Protein AF-A0A2N5A3H7-F1 (afdb_monomer)

Structure (mmCIF, N/CA/C/O backbone):
data_AF-A0A2N5A3H7-F1
#
_entry.id   AF-A0A2N5A3H7-F1
#
loop_
_atom_site.group_PDB
_atom_site.id
_atom_site.type_symbol
_atom_site.label_atom_id
_atom_site.label_alt_id
_atom_site.label_comp_id
_atom_site.label_asym_id
_atom_site.label_entity_id
_atom_site.label_seq_id
_atom_site.pdbx_PDB_ins_code
_atom_site.Cartn_x
_atom_site.Cartn_y
_atom_site.Cartn_z
_atom_site.occupancy
_atom_site.B_iso_or_equiv
_atom_site.auth_seq_id
_atom_site.auth_comp_id
_atom_site.auth_asym_id
_atom_site.auth_atom_id
_atom_site.pdbx_PDB_model_num
ATOM 1 N N . LEU A 1 1 ? 10.515 4.843 12.202 1.00 57.59 1 LEU A N 1
ATOM 2 C CA . LEU A 1 1 ? 9.891 3.599 12.710 1.00 57.59 1 LEU A CA 1
ATOM 3 C C . LEU A 1 1 ? 8.757 3.269 11.736 1.00 57.59 1 LEU A C 1
ATOM 5 O O . LEU A 1 1 ? 8.126 4.210 11.293 1.00 57.59 1 LEU A O 1
ATOM 9 N N . TYR A 1 2 ? 8.541 2.017 11.316 1.00 80.06 2 TYR A N 1
ATOM 10 C CA . TYR A 1 2 ? 7.497 1.697 10.312 1.00 80.06 2 TYR A CA 1
ATOM 11 C C . TYR A 1 2 ? 6.074 1.668 10.897 1.00 80.06 2 TYR A C 1
ATOM 13 O O . TYR A 1 2 ? 5.097 1.735 10.161 1.00 80.06 2 TYR A O 1
ATOM 21 N N . VAL A 1 3 ? 5.964 1.535 12.219 1.00 90.31 3 VAL A N 1
ATOM 22 C CA . VAL A 1 3 ? 4.711 1.608 12.974 1.00 90.31 3 VAL A CA 1
ATOM 23 C C . VAL A 1 3 ? 4.663 2.966 13.648 1.00 90.31 3 VAL A C 1
ATOM 25 O O . VAL A 1 3 ? 5.621 3.326 14.328 1.00 90.31 3 VAL A O 1
ATOM 28 N N . GLU A 1 4 ? 3.568 3.689 13.455 1.00 92.56 4 GLU A N 1
ATOM 29 C CA . GLU A 1 4 ? 3.369 5.021 14.032 1.00 92.56 4 GLU A CA 1
ATOM 30 C C . GLU A 1 4 ? 2.639 4.947 15.378 1.00 92.56 4 GLU A C 1
ATOM 32 O O . GLU A 1 4 ? 2.956 5.712 16.282 1.00 92.56 4 GLU A O 1
ATOM 37 N N . ASP A 1 5 ? 1.702 4.002 15.543 1.00 94.19 5 ASP A N 1
ATOM 38 C CA . ASP A 1 5 ? 0.897 3.859 16.764 1.00 94.19 5 ASP A CA 1
ATOM 39 C C . ASP A 1 5 ? 0.234 2.473 16.861 1.00 94.19 5 ASP A C 1
ATOM 41 O O . ASP A 1 5 ? 0.149 1.718 15.882 1.00 94.19 5 ASP A O 1
ATOM 45 N N . LEU A 1 6 ? -0.233 2.139 18.062 1.00 96.31 6 LEU A N 1
ATOM 46 C CA . LEU A 1 6 ? -0.991 0.939 18.385 1.00 96.31 6 LEU A CA 1
ATOM 47 C C . LEU A 1 6 ? -2.315 1.335 19.049 1.00 96.31 6 LEU A C 1
ATOM 49 O O . LEU A 1 6 ? -2.338 1.923 20.127 1.00 96.31 6 LEU A O 1
ATOM 53 N N . ILE A 1 7 ? -3.422 0.963 18.417 1.00 97.19 7 ILE A N 1
ATOM 54 C CA . ILE A 1 7 ? -4.787 1.239 18.864 1.00 97.19 7 ILE A CA 1
ATOM 55 C C . ILE A 1 7 ? -5.400 -0.028 19.467 1.00 97.19 7 ILE A C 1
ATOM 57 O O . ILE A 1 7 ? -5.298 -1.117 18.897 1.00 97.19 7 ILE A O 1
ATOM 61 N N . TYR A 1 8 ? -6.089 0.126 20.595 1.00 97.00 8 TYR A N 1
ATOM 62 C CA . TYR A 1 8 ? -6.981 -0.886 21.147 1.00 97.00 8 TYR A CA 1
ATOM 63 C C . TYR A 1 8 ? -8.395 -0.710 20.583 1.00 97.00 8 TYR A C 1
ATOM 65 O O . TYR A 1 8 ? -8.961 0.388 20.590 1.00 97.00 8 TYR A O 1
ATOM 73 N N . ALA A 1 9 ? -8.981 -1.798 20.095 1.00 96.69 9 ALA A N 1
ATOM 74 C CA . ALA A 1 9 ? -10.274 -1.816 19.435 1.00 96.69 9 ALA A CA 1
ATOM 75 C C . ALA A 1 9 ? -11.162 -2.957 19.944 1.00 96.69 9 ALA A C 1
ATOM 77 O O . ALA A 1 9 ? -10.704 -4.055 20.252 1.00 96.69 9 ALA A O 1
ATOM 78 N N . ASN A 1 10 ? -12.468 -2.707 19.954 1.00 94.94 10 ASN A N 1
ATOM 79 C CA . ASN A 1 10 ? -13.494 -3.728 20.106 1.00 94.94 10 ASN A CA 1
ATOM 80 C C . ASN A 1 10 ? -14.258 -3.853 18.781 1.00 94.94 10 ASN A C 1
ATOM 82 O O . ASN A 1 10 ? -15.085 -3.003 18.432 1.00 94.94 10 ASN A O 1
ATOM 86 N N . GLY A 1 11 ? -13.927 -4.886 18.002 1.00 92.56 11 GLY A N 1
ATOM 87 C CA . GLY A 1 11 ? -14.418 -5.037 16.633 1.00 92.56 11 GLY A CA 1
ATOM 88 C C . GLY A 1 11 ? -13.992 -3.851 15.763 1.00 92.56 11 GLY A C 1
ATOM 89 O O . GLY A 1 11 ? -12.806 -3.562 15.647 1.00 92.56 11 GLY A O 1
ATOM 90 N N . GLN A 1 12 ? -14.963 -3.148 15.174 1.00 93.31 12 GLN A N 1
ATOM 91 C CA . GLN A 1 12 ? -14.732 -1.940 14.366 1.00 93.31 12 GLN A CA 1
ATOM 92 C C . GLN A 1 12 ? -14.682 -0.648 15.199 1.00 93.31 12 GLN A C 1
ATOM 94 O O . GLN A 1 12 ? -14.548 0.437 14.636 1.00 93.31 12 GLN A O 1
ATOM 99 N N . ARG A 1 13 ? -14.834 -0.719 16.528 1.00 95.56 13 ARG A N 1
ATOM 100 C CA . ARG A 1 13 ? -14.792 0.463 17.396 1.00 95.56 13 ARG A CA 1
ATOM 101 C C . ARG A 1 13 ? -13.394 0.639 17.977 1.00 95.56 13 ARG A C 1
ATOM 103 O O . ARG A 1 13 ? -12.971 -0.163 18.801 1.00 95.56 13 ARG A O 1
ATOM 110 N N . PHE A 1 14 ? -12.695 1.681 17.553 1.00 96.12 14 PHE A N 1
ATOM 111 C CA . PHE A 1 14 ? -11.342 2.024 17.979 1.00 96.12 14 PHE A CA 1
ATOM 112 C C . PHE A 1 14 ? -11.444 2.921 19.211 1.00 96.12 14 PHE A C 1
ATOM 114 O O . PHE A 1 14 ? -12.107 3.955 19.168 1.00 96.12 14 PHE A O 1
ATOM 121 N N . ILE A 1 15 ? -10.868 2.489 20.327 1.00 95.81 15 ILE A N 1
ATOM 122 C CA . ILE A 1 15 ? -11.168 3.042 21.653 1.00 95.81 1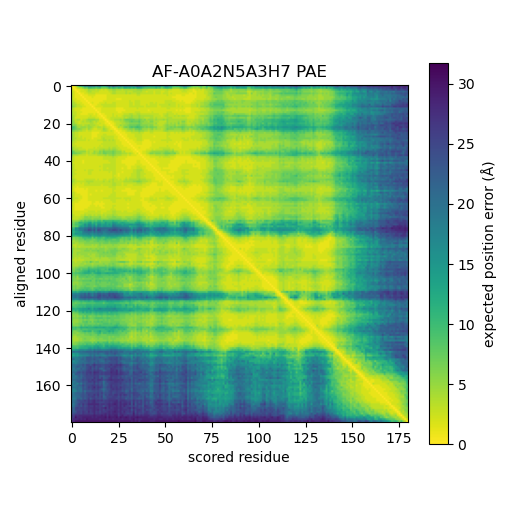5 ILE A CA 1
ATOM 123 C C . ILE A 1 15 ? -10.108 4.058 22.058 1.00 95.81 15 ILE A C 1
ATOM 125 O O . ILE A 1 15 ? -10.424 5.216 22.296 1.00 95.81 15 ILE A O 1
ATOM 129 N N . CYS A 1 16 ? -8.856 3.621 22.118 1.00 94.69 16 CYS A N 1
ATOM 130 C CA . CYS A 1 16 ? -7.717 4.437 22.512 1.00 94.69 16 CYS A CA 1
ATOM 131 C C . CYS A 1 16 ? -6.455 3.913 21.838 1.00 94.69 16 CYS A C 1
ATOM 133 O O . CYS A 1 16 ? -6.453 2.838 21.236 1.00 94.69 16 CYS A O 1
ATOM 135 N N . SER A 1 17 ? -5.389 4.685 21.934 1.00 94.56 17 SER A N 1
ATOM 136 C CA . SER A 1 17 ? -4.114 4.398 21.300 1.00 94.56 17 SER A CA 1
ATOM 137 C C . SER A 1 17 ? -2.963 4.748 22.226 1.00 94.56 17 SER A C 1
ATOM 139 O O . SER A 1 17 ? -3.183 5.318 23.297 1.00 94.56 17 SER A O 1
ATOM 141 N N . THR A 1 18 ? -1.733 4.443 21.824 1.00 92.12 18 THR A N 1
ATOM 142 C CA . THR A 1 18 ? -0.566 4.813 22.635 1.00 92.12 18 THR A CA 1
ATOM 143 C C . THR A 1 18 ? -0.355 6.325 22.692 1.00 92.12 18 THR A C 1
ATOM 145 O O . THR A 1 18 ? 0.210 6.812 23.668 1.00 92.12 18 THR A O 1
ATOM 148 N N . SER A 1 19 ? -0.859 7.066 21.698 1.00 89.44 19 SER A N 1
ATOM 149 C CA . SER A 1 19 ? -0.648 8.516 21.568 1.00 89.44 19 SER A CA 1
ATOM 150 C C . SER A 1 19 ? -1.892 9.367 21.860 1.00 89.44 19 SER A C 1
ATOM 152 O O . SER A 1 19 ? -1.772 10.541 22.200 1.00 89.44 19 SER A O 1
ATOM 154 N N . ALA A 1 20 ? -3.094 8.797 21.767 1.00 89.56 20 ALA A N 1
ATOM 155 C CA . ALA A 1 20 ? -4.368 9.508 21.906 1.00 89.56 20 ALA A CA 1
ATOM 156 C C . ALA A 1 20 ? -5.437 8.682 22.641 1.00 89.56 20 ALA A C 1
ATOM 158 O O . ALA A 1 20 ? -5.633 7.494 22.367 1.00 89.56 20 ALA A O 1
ATOM 159 N N . HIS A 1 21 ? -6.177 9.353 23.527 1.00 90.50 21 HIS A N 1
ATOM 160 C CA . HIS A 1 21 ? -7.267 8.794 24.332 1.00 90.50 21 HIS A CA 1
ATOM 161 C C . HIS A 1 21 ? -8.540 9.631 24.130 1.00 90.50 21 HIS A C 1
ATOM 163 O O . HIS A 1 21 ? -8.836 10.498 24.952 1.00 90.50 21 HIS A O 1
ATOM 169 N N . PRO A 1 22 ? -9.269 9.444 23.015 1.00 86.38 22 PRO A N 1
ATOM 170 C CA . PRO A 1 22 ? -10.500 10.185 22.772 1.00 86.38 22 PRO A CA 1
ATOM 171 C C . PRO A 1 22 ? -11.578 9.802 23.796 1.00 86.38 22 PRO A C 1
ATOM 173 O O . PRO A 1 22 ? -11.690 8.640 24.184 1.00 86.38 22 PRO A O 1
ATOM 176 N N . GLU A 1 23 ? -12.414 10.765 24.196 1.00 84.88 23 GLU A N 1
ATOM 177 C CA . GLU A 1 23 ? -13.505 10.523 25.157 1.00 84.88 23 GLU A CA 1
ATOM 178 C C . GLU A 1 23 ? -14.522 9.496 24.644 1.00 84.88 23 GLU A C 1
ATOM 180 O O . GLU A 1 23 ? -15.107 8.731 25.410 1.00 84.88 23 GLU A O 1
ATOM 185 N N . THR A 1 24 ? -14.726 9.459 23.324 1.00 88.75 24 THR A N 1
ATOM 186 C CA . THR A 1 24 ? -15.604 8.490 22.674 1.00 88.75 24 THR A CA 1
ATOM 187 C C . THR A 1 24 ? -14.839 7.693 21.628 1.00 88.75 24 THR A C 1
ATOM 189 O O . THR A 1 24 ? -14.154 8.241 20.769 1.00 88.75 24 THR A O 1
ATOM 192 N N . GLY A 1 25 ? -14.973 6.364 21.691 1.00 90.94 25 GLY A N 1
ATOM 193 C CA . GLY A 1 25 ? -14.375 5.490 20.684 1.00 90.94 25 GLY A CA 1
ATOM 194 C C . GLY A 1 25 ? -14.939 5.757 19.283 1.00 90.94 25 GLY A C 1
ATOM 195 O O . GLY A 1 25 ? -16.151 5.912 19.114 1.00 90.94 25 GLY A O 1
ATOM 196 N N . TRP A 1 26 ? -14.060 5.747 18.286 1.00 94.69 26 TRP A N 1
ATOM 197 C CA . TRP A 1 26 ? -14.370 5.964 16.877 1.00 94.69 26 TRP A CA 1
ATOM 198 C C . TRP A 1 26 ? -14.862 4.680 16.208 1.00 94.69 26 TRP A C 1
ATOM 200 O O . TRP A 1 26 ? -14.292 3.609 16.411 1.00 94.69 26 TRP A O 1
ATOM 210 N N . ARG A 1 27 ? -15.904 4.757 15.375 1.00 95.50 27 ARG A N 1
ATOM 211 C CA . ARG A 1 27 ? -16.371 3.605 14.593 1.00 95.50 27 ARG A CA 1
ATOM 212 C C . ARG A 1 27 ? -15.730 3.624 13.211 1.00 95.50 27 ARG A C 1
ATOM 214 O O . ARG A 1 27 ? -16.076 4.456 12.378 1.00 95.50 27 ARG A O 1
ATOM 221 N N . MET A 1 28 ? -14.840 2.672 12.960 1.00 95.19 28 MET A N 1
ATOM 222 C CA . MET A 1 28 ? -14.196 2.517 11.665 1.00 95.19 28 MET A CA 1
ATOM 223 C C . MET A 1 28 ? -15.219 2.080 10.602 1.00 95.19 28 MET A C 1
ATOM 225 O O . MET A 1 28 ? -16.014 1.170 10.867 1.00 95.19 28 MET A O 1
ATOM 229 N N . PRO A 1 29 ? -15.207 2.682 9.396 1.00 94.50 29 PRO A N 1
ATOM 230 C CA . PRO A 1 29 ? -15.937 2.156 8.246 1.00 94.50 29 PRO A CA 1
ATOM 231 C C . PRO A 1 29 ? -15.491 0.735 7.884 1.00 94.50 29 PRO A C 1
ATOM 233 O O . PRO A 1 29 ? -14.495 0.227 8.398 1.00 94.50 29 PRO A O 1
ATOM 236 N N . ALA A 1 30 ? -16.203 0.099 6.951 1.00 94.50 30 ALA A N 1
ATOM 237 C CA . ALA A 1 30 ? -15.857 -1.242 6.492 1.00 94.50 30 ALA A CA 1
ATOM 238 C C . ALA A 1 30 ? -14.383 -1.343 6.045 1.00 94.50 30 ALA A C 1
ATOM 240 O O . ALA A 1 30 ? -13.819 -0.427 5.430 1.00 94.50 30 ALA A O 1
ATOM 241 N N . ALA A 1 31 ? -13.763 -2.473 6.382 1.00 95.31 31 ALA A N 1
ATOM 242 C CA . ALA A 1 31 ? -12.391 -2.776 6.004 1.00 95.31 31 ALA A CA 1
ATOM 243 C C . ALA A 1 31 ? -12.280 -3.014 4.496 1.00 95.31 31 ALA A C 1
ATOM 245 O O . ALA A 1 31 ? -13.189 -3.571 3.881 1.00 95.31 31 ALA A O 1
ATOM 246 N N . ASN A 1 32 ? -11.146 -2.626 3.914 1.00 94.25 32 ASN A N 1
ATOM 247 C CA . ASN A 1 32 ? -10.839 -2.934 2.517 1.00 94.25 32 ASN A CA 1
ATOM 248 C C . ASN A 1 32 ? -10.548 -4.424 2.335 1.00 94.25 32 ASN A C 1
ATOM 250 O O . ASN A 1 32 ? -10.897 -4.998 1.311 1.00 94.25 32 ASN A O 1
ATOM 254 N N . TYR A 1 33 ? -9.946 -5.048 3.346 1.00 91.56 33 TYR A N 1
ATOM 255 C CA . TYR A 1 33 ? -9.629 -6.467 3.350 1.00 91.56 33 TYR A CA 1
ATOM 256 C C . TYR A 1 33 ? -10.002 -7.086 4.694 1.00 91.56 33 TYR A C 1
ATOM 258 O O . TYR A 1 33 ? -9.754 -6.501 5.749 1.00 91.56 33 TYR A O 1
ATOM 266 N N . THR A 1 34 ? -10.561 -8.294 4.661 1.00 92.69 34 THR A N 1
ATOM 267 C CA . THR A 1 34 ? -10.822 -9.093 5.862 1.00 92.69 34 THR A CA 1
ATOM 268 C C . THR A 1 34 ? -10.344 -10.523 5.656 1.00 92.69 34 THR A C 1
ATOM 270 O O . THR A 1 34 ? -10.418 -11.071 4.555 1.00 92.69 34 THR A O 1
ATOM 273 N N . LYS A 1 35 ? -9.842 -11.147 6.722 1.00 90.88 35 LYS A N 1
ATOM 274 C CA . LYS A 1 35 ? -9.469 -12.562 6.726 1.00 90.88 35 LYS A CA 1
ATOM 275 C C . LYS A 1 35 ? -9.804 -13.180 8.075 1.00 90.88 35 LYS A C 1
ATOM 277 O O . LYS A 1 35 ? -9.462 -12.637 9.122 1.00 90.88 35 LYS A O 1
ATOM 282 N N . LYS A 1 36 ? -10.437 -14.354 8.040 1.00 89.94 36 LYS A N 1
ATOM 283 C CA . LYS A 1 36 ? -10.712 -15.139 9.248 1.00 89.94 36 LYS A CA 1
ATOM 284 C C . LYS A 1 36 ? -9.400 -15.543 9.956 1.00 89.94 36 LYS A C 1
ATOM 286 O O . LYS A 1 36 ? -8.416 -15.832 9.268 1.00 89.94 36 LYS A O 1
ATOM 291 N N . PRO A 1 37 ? -9.389 -15.636 11.296 1.00 90.88 37 PRO A N 1
ATOM 292 C CA . PRO A 1 37 ? -10.533 -15.398 12.182 1.00 90.88 37 PRO A CA 1
ATOM 293 C C . PRO A 1 37 ? -10.797 -13.916 12.495 1.00 90.88 37 PRO A C 1
ATOM 295 O O . PRO A 1 37 ? -11.952 -13.553 12.677 1.00 90.88 37 PRO A O 1
ATOM 298 N N . ASP A 1 38 ? -9.774 -13.065 12.522 1.00 93.81 38 ASP A N 1
ATOM 299 C CA . ASP A 1 38 ? -9.849 -11.753 13.183 1.00 93.81 38 ASP A CA 1
ATOM 300 C C . ASP A 1 38 ? -8.925 -10.684 12.567 1.00 93.81 38 ASP A C 1
ATOM 302 O O . ASP A 1 38 ? -8.452 -9.785 13.266 1.00 93.81 38 ASP A O 1
ATOM 306 N N . VAL A 1 39 ? -8.652 -10.772 11.261 1.00 94.00 39 VAL A N 1
ATOM 307 C CA . VAL A 1 39 ? -7.810 -9.806 10.540 1.00 94.00 39 VAL A CA 1
ATOM 308 C C . VAL A 1 39 ? -8.670 -8.859 9.712 1.00 94.00 39 VAL A C 1
ATOM 310 O O . VAL A 1 39 ? -9.493 -9.302 8.907 1.00 94.00 39 VAL A O 1
ATOM 313 N N . ALA A 1 40 ? -8.420 -7.560 9.853 1.00 95.38 40 ALA A N 1
ATOM 314 C CA . ALA A 1 40 ? -9.014 -6.515 9.026 1.00 95.38 40 ALA A CA 1
ATOM 315 C C . ALA A 1 40 ? -7.954 -5.476 8.649 1.00 95.38 40 ALA A C 1
ATOM 317 O O . ALA A 1 40 ? -7.111 -5.120 9.469 1.00 95.38 40 ALA A O 1
ATOM 318 N N . ILE A 1 41 ? -7.974 -4.999 7.407 1.00 95.00 41 ILE A N 1
ATOM 319 C CA . ILE A 1 41 ? -7.050 -3.965 6.938 1.00 95.00 41 ILE A CA 1
ATOM 320 C C . ILE A 1 41 ? -7.844 -2.833 6.297 1.00 95.00 41 ILE A C 1
ATOM 322 O O . ILE A 1 41 ? -8.741 -3.061 5.480 1.00 95.00 41 ILE A O 1
ATOM 326 N N . TYR A 1 42 ? -7.499 -1.611 6.681 1.00 95.69 42 TYR A N 1
ATOM 327 C CA . TYR A 1 42 ? -8.127 -0.384 6.221 1.00 95.69 42 TYR A CA 1
ATOM 328 C C . TYR A 1 42 ? -7.047 0.470 5.562 1.00 95.69 42 TYR A C 1
ATOM 330 O O . TYR A 1 42 ? -6.047 0.800 6.201 1.00 95.69 42 TYR A O 1
ATOM 338 N N . TYR A 1 43 ? -7.230 0.791 4.286 1.00 93.75 43 TYR A N 1
ATOM 339 C CA . TYR A 1 43 ? -6.264 1.562 3.508 1.00 93.75 43 TYR A CA 1
ATOM 340 C C . TYR A 1 43 ? -6.632 3.041 3.509 1.00 93.75 43 TYR A C 1
ATOM 342 O O . TYR A 1 43 ? -7.810 3.357 3.351 1.00 93.75 43 TYR A O 1
ATOM 350 N N . TYR A 1 44 ? -5.655 3.935 3.664 1.00 93.25 44 TYR A N 1
ATOM 351 C CA . TYR A 1 44 ? -5.853 5.388 3.538 1.00 93.25 44 TYR A CA 1
ATOM 352 C C . TYR A 1 44 ? -7.096 5.922 4.277 1.00 93.25 44 TYR A C 1
ATOM 354 O O . TYR A 1 44 ? -7.980 6.540 3.681 1.00 93.25 44 TYR A O 1
ATOM 362 N N . ARG A 1 45 ? -7.216 5.640 5.577 1.00 94.69 45 ARG A N 1
ATOM 363 C CA . ARG A 1 45 ? -8.291 6.200 6.406 1.00 94.69 45 ARG A CA 1
ATOM 364 C C . ARG A 1 45 ? -7.801 7.464 7.095 1.00 94.69 45 ARG A C 1
ATOM 366 O O . ARG A 1 45 ? -6.792 7.430 7.790 1.00 94.69 45 ARG A O 1
ATOM 373 N N . ASP A 1 46 ? -8.541 8.550 6.918 1.00 94.12 46 ASP A N 1
ATOM 374 C CA . ASP A 1 46 ? -8.453 9.718 7.790 1.00 94.12 46 ASP A CA 1
ATOM 375 C C . ASP A 1 46 ? -9.337 9.455 9.013 1.00 94.12 46 ASP A C 1
ATOM 377 O O . ASP A 1 46 ? -10.503 9.060 8.886 1.00 94.12 46 ASP A O 1
ATOM 381 N N . THR A 1 47 ? -8.754 9.560 10.202 1.00 93.25 47 THR A N 1
ATOM 382 C CA . THR A 1 47 ? -9.435 9.237 11.457 1.00 93.25 47 THR A CA 1
ATOM 383 C C . THR A 1 47 ? -9.071 10.267 12.518 1.00 93.25 47 THR A C 1
ATOM 385 O O . THR A 1 47 ? -7.997 10.862 12.443 1.00 93.25 47 THR A O 1
ATOM 388 N N . PRO A 1 48 ? -9.883 10.419 13.578 1.00 92.38 48 PRO A N 1
ATOM 389 C CA . PRO A 1 48 ? -9.551 11.323 14.678 1.00 92.38 48 PRO A CA 1
ATOM 390 C C . PRO A 1 48 ? -8.218 11.026 15.388 1.00 92.38 48 PRO A C 1
ATOM 392 O O . PRO A 1 48 ? -7.715 11.890 16.095 1.00 92.38 48 PRO A O 1
ATOM 395 N N . PHE A 1 49 ? -7.638 9.830 15.217 1.00 92.19 49 PHE A N 1
ATOM 396 C CA . PHE A 1 49 ? -6.316 9.498 15.764 1.00 92.19 49 PHE A CA 1
ATOM 397 C C . PHE A 1 49 ? -5.173 10.185 14.996 1.00 92.19 49 PHE A C 1
ATOM 399 O O . PHE A 1 49 ? -4.116 10.414 15.570 1.00 92.19 49 PHE A O 1
ATOM 406 N N . TYR A 1 50 ? -5.387 10.511 13.716 1.00 92.50 50 TYR A N 1
ATOM 407 C CA . TYR A 1 50 ? -4.405 11.112 12.806 1.00 92.50 50 TYR A CA 1
ATOM 408 C C . TYR A 1 50 ? -5.093 12.120 11.866 1.00 92.50 50 TYR A C 1
ATOM 410 O O . TYR A 1 50 ? -5.173 11.885 10.660 1.00 92.50 50 TYR A O 1
ATOM 418 N N . PRO A 1 51 ? -5.633 13.231 12.398 1.00 91.44 51 PRO A N 1
ATOM 419 C CA . PRO A 1 51 ? -6.470 14.141 11.624 1.00 91.44 51 PRO A CA 1
ATOM 420 C C . PRO A 1 51 ? -5.694 14.766 10.460 1.00 91.44 51 PRO A C 1
ATOM 422 O O . PRO A 1 51 ? -4.641 15.376 10.662 1.00 91.44 51 PRO A O 1
ATOM 425 N N . GLY A 1 52 ? -6.226 14.625 9.245 1.00 92.62 52 GLY A N 1
ATOM 426 C CA . GLY A 1 52 ? -5.610 15.153 8.023 1.00 92.62 52 GLY A CA 1
ATOM 427 C C . GLY A 1 52 ? -4.487 14.283 7.451 1.00 92.62 52 GLY A C 1
ATOM 428 O O . GLY A 1 52 ? -3.904 14.638 6.426 1.00 92.62 52 GLY A O 1
ATOM 429 N N . PHE A 1 53 ? -4.200 13.133 8.067 1.00 91.50 53 PHE A N 1
ATOM 430 C CA . PHE A 1 53 ? -3.234 12.161 7.565 1.00 91.50 53 PHE A CA 1
ATOM 431 C C . PHE A 1 53 ? -3.942 10.833 7.291 1.00 91.50 53 PHE A C 1
ATOM 433 O O . PHE A 1 53 ? -4.352 10.119 8.202 1.00 91.50 53 PHE A O 1
ATOM 440 N N . ALA A 1 54 ? -4.077 10.480 6.012 1.00 93.12 54 ALA A N 1
ATOM 441 C CA . ALA A 1 54 ? -4.673 9.211 5.614 1.00 93.12 54 ALA A CA 1
ATOM 442 C C . ALA A 1 54 ? -3.697 8.055 5.891 1.00 93.12 54 ALA A C 1
ATOM 444 O O . ALA A 1 54 ? -2.718 7.870 5.167 1.00 93.12 54 ALA A O 1
ATOM 445 N N . MET A 1 55 ? -3.977 7.266 6.928 1.00 94.94 55 MET A N 1
ATOM 446 C CA . MET A 1 55 ? -3.101 6.185 7.391 1.00 94.94 55 MET A CA 1
ATOM 447 C C . MET A 1 55 ? -3.627 4.803 6.994 1.00 94.94 55 MET A C 1
ATOM 449 O O . MET A 1 55 ? -4.815 4.619 6.716 1.00 94.94 55 MET A O 1
ATOM 453 N N . ASN A 1 56 ? -2.745 3.801 7.008 1.00 95.19 56 ASN A N 1
ATOM 454 C CA . ASN A 1 56 ? -3.152 2.402 6.928 1.00 95.19 56 ASN A CA 1
ATOM 455 C C . ASN A 1 56 ? -3.311 1.817 8.330 1.00 95.19 56 ASN A C 1
ATOM 457 O O . ASN A 1 56 ? -2.441 1.982 9.182 1.00 95.19 56 ASN A O 1
ATOM 461 N N . TYR A 1 57 ? -4.388 1.066 8.539 1.00 96.12 57 TYR A N 1
ATOM 462 C CA . TYR A 1 57 ? -4.699 0.423 9.812 1.00 96.12 57 TYR A CA 1
ATOM 463 C C . TYR A 1 57 ? -4.744 -1.088 9.611 1.00 96.12 57 TYR A C 1
ATOM 465 O O . TYR A 1 57 ? -5.515 -1.588 8.790 1.00 96.12 57 TYR A O 1
ATOM 473 N N . MET A 1 58 ? -3.919 -1.822 10.353 1.00 95.50 58 MET A N 1
ATOM 474 C CA . MET A 1 58 ? -3.820 -3.281 10.278 1.00 95.50 58 MET A CA 1
ATOM 475 C C . MET A 1 58 ? -4.261 -3.894 11.601 1.00 95.50 58 MET A C 1
ATOM 477 O O . MET A 1 58 ? -3.543 -3.833 12.596 1.00 95.50 58 MET A O 1
ATOM 481 N N . GLN A 1 59 ? -5.452 -4.481 11.611 1.00 96.69 59 GLN A N 1
ATOM 482 C CA . GLN A 1 59 ? -6.070 -5.076 12.787 1.00 96.69 59 GLN A CA 1
ATOM 483 C C . GLN A 1 59 ? -5.816 -6.580 12.860 1.00 96.69 59 GLN A C 1
ATOM 485 O O . GLN A 1 59 ? -6.008 -7.301 11.875 1.00 96.69 59 GLN A O 1
ATOM 490 N N . LYS A 1 60 ? -5.460 -7.049 14.058 1.00 96.31 60 LYS A N 1
ATOM 491 C CA . LYS A 1 60 ? -5.502 -8.458 14.450 1.00 96.31 60 LYS A CA 1
ATOM 492 C C . LYS A 1 60 ? -6.086 -8.568 15.858 1.00 96.31 60 LYS A C 1
ATOM 494 O O . LYS A 1 60 ? -5.478 -8.110 16.827 1.00 96.31 60 LYS A O 1
ATOM 499 N N . GLY A 1 61 ? -7.272 -9.159 15.961 1.00 95.38 61 GLY A N 1
ATOM 500 C CA . GLY A 1 61 ? -8.010 -9.236 17.219 1.00 95.38 61 GLY A CA 1
ATOM 501 C C . GLY A 1 61 ? -8.351 -7.832 17.745 1.00 95.38 61 GLY A C 1
ATOM 502 O O . GLY A 1 61 ? -8.880 -7.013 16.983 1.00 95.38 61 GLY A O 1
ATOM 503 N N . PRO A 1 62 ? -8.058 -7.521 19.022 1.00 96.62 62 PRO A N 1
ATOM 504 C CA . PRO A 1 62 ? -8.363 -6.220 19.610 1.00 96.62 62 PRO A CA 1
ATOM 505 C C . PRO A 1 62 ? -7.272 -5.165 19.374 1.00 96.62 62 PRO A C 1
ATOM 507 O O . PRO A 1 62 ? -7.377 -4.062 19.900 1.00 96.62 62 PRO A O 1
ATOM 510 N N . TYR A 1 63 ? -6.213 -5.482 18.626 1.00 97.12 63 TYR A N 1
ATOM 511 C CA . TYR A 1 63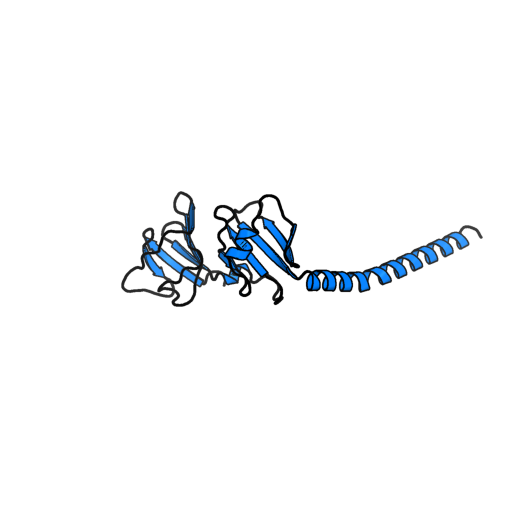 ? -5.100 -4.565 18.389 1.00 97.12 63 TYR A CA 1
ATOM 512 C C . TYR A 1 63 ? -5.046 -4.130 16.933 1.00 97.12 63 TYR A C 1
ATOM 514 O O . TYR A 1 63 ? -5.207 -4.945 16.020 1.00 97.12 63 TYR A O 1
ATOM 522 N N . VAL A 1 64 ? -4.781 -2.846 16.722 1.00 97.44 64 VAL A N 1
ATOM 523 C CA . VAL A 1 64 ? -4.663 -2.237 15.402 1.00 97.44 64 VAL A CA 1
ATOM 524 C C . VAL A 1 64 ? -3.355 -1.474 15.321 1.00 97.44 64 VAL A C 1
ATOM 526 O O . VAL A 1 64 ? -3.101 -0.572 16.109 1.00 97.44 64 VAL A O 1
ATOM 529 N N . VAL A 1 65 ? -2.526 -1.834 14.353 1.00 96.62 65 VAL A N 1
ATOM 530 C CA . VAL A 1 65 ? -1.269 -1.150 14.062 1.00 96.62 65 VAL A CA 1
ATOM 531 C C . VAL A 1 65 ? -1.536 -0.046 13.047 1.00 96.62 65 VAL A C 1
ATOM 533 O O . VAL A 1 65 ? -2.155 -0.307 12.012 1.00 96.62 65 VAL A O 1
ATOM 536 N N . VAL A 1 66 ? -1.054 1.162 13.327 1.00 96.12 66 VAL A N 1
ATOM 537 C CA . VAL A 1 66 ? -1.109 2.298 12.402 1.00 96.12 66 VAL A CA 1
ATOM 538 C C . VAL A 1 66 ? 0.213 2.396 11.652 1.00 96.12 66 VAL A C 1
ATOM 540 O O . VAL A 1 66 ? 1.286 2.412 12.257 1.00 96.12 66 VAL A O 1
ATOM 543 N N . VAL A 1 67 ? 0.140 2.440 10.325 1.00 94.50 67 VAL A N 1
ATOM 544 C CA . VAL A 1 67 ? 1.304 2.487 9.436 1.00 94.50 67 VAL A CA 1
ATOM 545 C C . VAL A 1 67 ? 1.133 3.636 8.456 1.00 94.50 67 VAL A C 1
ATOM 547 O O . VAL A 1 67 ? 0.099 3.747 7.792 1.00 94.50 67 VAL A O 1
ATOM 550 N N . ASN A 1 68 ? 2.166 4.465 8.326 1.00 91.88 68 ASN A N 1
ATOM 551 C CA . ASN A 1 68 ? 2.213 5.487 7.292 1.00 91.88 68 ASN A CA 1
ATOM 552 C C . ASN A 1 68 ? 2.320 4.814 5.904 1.00 91.88 68 ASN A C 1
ATOM 554 O O . ASN A 1 68 ? 3.255 4.038 5.677 1.00 91.88 68 ASN A O 1
ATOM 558 N N . PRO A 1 69 ? 1.403 5.084 4.953 1.00 89.62 69 PRO A N 1
ATOM 559 C CA . PRO A 1 69 ? 1.458 4.513 3.607 1.00 89.62 69 PRO A CA 1
ATOM 560 C C . PRO A 1 69 ? 2.791 4.739 2.881 1.00 89.62 69 PRO A C 1
ATOM 562 O O . PRO A 1 69 ? 3.236 3.868 2.132 1.00 89.62 69 PRO A O 1
ATOM 565 N N . TYR A 1 70 ? 3.471 5.859 3.127 1.00 85.06 70 TYR A N 1
ATOM 566 C CA . TYR A 1 70 ? 4.762 6.166 2.501 1.00 85.06 70 TYR A CA 1
ATOM 567 C C . TYR A 1 70 ? 5.917 5.318 3.049 1.00 85.06 70 TYR A C 1
ATOM 569 O O . TYR A 1 70 ? 6.967 5.205 2.420 1.00 85.06 70 TYR A O 1
ATOM 577 N N . SER A 1 71 ? 5.743 4.661 4.197 1.00 84.19 71 SER A N 1
ATOM 578 C CA . SER A 1 71 ? 6.776 3.779 4.743 1.00 84.19 71 SER A CA 1
ATOM 579 C C . SER A 1 71 ? 6.966 2.502 3.918 1.00 84.19 71 SER A C 1
ATOM 581 O O . SER A 1 71 ? 8.026 1.890 3.995 1.00 84.19 71 SER A O 1
ATOM 583 N N . PHE A 1 72 ? 5.987 2.103 3.095 1.00 80.50 72 PHE A N 1
ATOM 584 C CA . PHE A 1 72 ? 6.130 0.955 2.186 1.00 80.50 72 PHE A CA 1
ATOM 585 C C . PHE A 1 72 ? 7.049 1.229 0.994 1.00 80.50 72 PHE A C 1
ATOM 587 O O . PHE A 1 72 ? 7.514 0.288 0.351 1.00 80.50 72 PHE A O 1
ATOM 594 N N . SER A 1 73 ? 7.320 2.498 0.706 1.00 73.69 73 SER A N 1
ATOM 595 C CA . SER A 1 73 ? 8.105 2.940 -0.439 1.00 73.69 73 SER A CA 1
ATOM 596 C C . SER A 1 73 ? 9.391 3.657 -0.045 1.00 73.69 73 SER A C 1
ATOM 598 O O . SER A 1 73 ? 10.073 4.203 -0.905 1.00 73.69 73 SER A O 1
ATOM 600 N N . SER A 1 74 ? 9.789 3.596 1.230 1.00 68.25 74 SER A N 1
ATOM 601 C CA . SER A 1 74 ? 11.013 4.240 1.726 1.00 68.25 74 SER A CA 1
ATOM 602 C C . SER A 1 74 ? 12.299 3.737 1.058 1.00 68.25 74 SER A C 1
ATOM 604 O O . SER A 1 74 ? 13.334 4.386 1.156 1.00 68.25 74 SER A O 1
ATOM 606 N N . VAL A 1 75 ? 12.250 2.571 0.406 1.00 66.00 75 VAL A N 1
ATOM 607 C CA . VAL A 1 75 ? 13.366 1.968 -0.346 1.00 66.00 75 VAL A CA 1
ATOM 608 C C . VAL A 1 75 ? 13.270 2.193 -1.857 1.00 66.00 75 VAL A C 1
ATOM 610 O O . VAL A 1 75 ? 14.162 1.781 -2.595 1.00 66.00 75 VAL A O 1
ATOM 613 N N . ILE A 1 76 ? 12.188 2.812 -2.334 1.00 66.50 76 ILE A N 1
ATOM 614 C CA . ILE A 1 76 ? 11.993 3.110 -3.751 1.00 66.50 76 ILE A CA 1
ATOM 615 C C . ILE A 1 76 ? 12.736 4.413 -4.064 1.00 66.50 76 ILE A C 1
ATOM 617 O O . ILE A 1 76 ? 12.589 5.405 -3.355 1.00 66.50 76 ILE A O 1
ATOM 621 N N . ALA A 1 77 ? 13.570 4.394 -5.106 1.00 60.69 77 ALA A N 1
ATOM 622 C CA . ALA A 1 77 ? 14.416 5.522 -5.482 1.00 60.69 77 ALA A CA 1
ATOM 623 C C . ALA A 1 77 ? 13.596 6.806 -5.709 1.00 60.69 77 ALA A C 1
ATOM 625 O O . ALA A 1 77 ? 12.559 6.778 -6.372 1.00 60.69 77 ALA A O 1
ATOM 626 N N . SER A 1 78 ? 14.100 7.931 -5.193 1.00 60.62 78 SER A N 1
ATOM 627 C CA . SER A 1 78 ? 13.502 9.272 -5.285 1.00 60.62 78 SER A CA 1
ATOM 628 C C . SER A 1 78 ? 13.619 9.896 -6.686 1.00 60.62 78 SER A C 1
ATOM 630 O O . SER A 1 78 ? 14.033 11.047 -6.826 1.00 60.62 78 SER A O 1
ATOM 632 N N . ASP A 1 79 ? 13.305 9.140 -7.734 1.00 67.31 79 ASP A N 1
ATOM 633 C CA . ASP A 1 79 ? 13.206 9.667 -9.093 1.00 67.31 79 ASP A CA 1
ATOM 634 C C . ASP A 1 79 ? 11.820 10.303 -9.287 1.00 67.31 79 ASP A C 1
ATOM 636 O O . ASP A 1 79 ? 10.790 9.681 -9.023 1.00 67.31 79 ASP A O 1
ATOM 640 N N . ARG A 1 80 ? 11.787 11.564 -9.732 1.00 67.75 80 ARG A N 1
ATOM 641 C CA . ARG A 1 80 ? 10.544 12.325 -9.947 1.00 67.75 80 ARG A CA 1
ATOM 642 C C . ARG A 1 80 ? 9.689 11.741 -11.071 1.00 67.75 80 ARG A C 1
ATOM 644 O O . ARG A 1 80 ? 8.468 11.901 -11.045 1.00 67.75 80 ARG A O 1
ATOM 651 N N . ASP A 1 81 ? 10.317 11.050 -12.019 1.00 77.56 81 ASP A N 1
ATOM 652 C CA . ASP A 1 81 ? 9.626 10.384 -13.122 1.00 77.56 81 ASP A CA 1
ATOM 653 C C . ASP A 1 81 ? 9.082 9.009 -12.733 1.00 77.56 81 ASP A C 1
ATOM 655 O O . ASP A 1 81 ? 8.325 8.412 -13.508 1.00 77.56 81 ASP A O 1
ATOM 659 N N . LEU A 1 82 ? 9.445 8.489 -11.558 1.00 83.19 82 LEU A N 1
ATOM 660 C CA . LEU A 1 82 ? 8.998 7.189 -11.091 1.00 83.19 82 LEU A CA 1
ATOM 661 C C . LEU A 1 82 ? 7.588 7.299 -10.509 1.00 83.19 82 LEU A C 1
ATOM 663 O O . LEU A 1 82 ? 7.338 8.037 -9.558 1.00 83.19 82 LEU A O 1
ATOM 667 N N . ALA A 1 83 ? 6.665 6.536 -11.081 1.00 88.25 83 ALA A N 1
ATOM 668 C CA . ALA A 1 83 ? 5.350 6.303 -10.507 1.00 88.25 83 ALA A CA 1
ATOM 669 C C . ALA A 1 83 ? 5.306 4.876 -9.962 1.00 88.25 83 ALA A C 1
ATOM 671 O O . ALA A 1 83 ? 5.769 3.947 -10.628 1.00 88.25 83 ALA A O 1
ATOM 672 N N . TYR A 1 84 ? 4.768 4.681 -8.763 1.00 89.56 84 TYR A N 1
ATOM 673 C CA . TYR A 1 84 ? 4.652 3.353 -8.172 1.00 89.56 84 TYR A CA 1
ATOM 674 C C . TYR A 1 84 ? 3.374 3.205 -7.358 1.00 89.56 84 TYR A C 1
ATOM 676 O O . TYR A 1 84 ? 2.812 4.173 -6.850 1.00 89.56 84 TYR A O 1
ATOM 684 N N . GLY A 1 85 ? 2.961 1.955 -7.187 1.00 91.38 85 G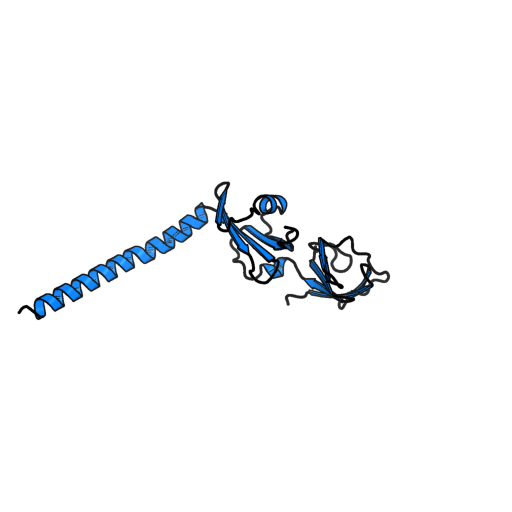LY A N 1
ATOM 685 C CA . GLY A 1 85 ? 1.899 1.581 -6.272 1.00 91.38 85 GLY A CA 1
ATOM 686 C C . GLY A 1 85 ? 2.133 0.197 -5.688 1.00 91.38 85 GLY A C 1
ATOM 687 O O . GLY A 1 85 ? 2.437 -0.749 -6.414 1.00 91.38 85 GLY A O 1
ATOM 688 N N . VAL A 1 86 ? 1.972 0.071 -4.375 1.00 91.56 86 VAL A N 1
ATOM 689 C CA . VAL A 1 86 ? 1.938 -1.207 -3.661 1.00 91.56 86 VAL A CA 1
ATOM 690 C C . VAL A 1 86 ? 0.481 -1.557 -3.383 1.00 91.56 86 VAL A C 1
ATOM 692 O O . VAL A 1 86 ? -0.256 -0.757 -2.797 1.00 91.56 86 VAL A O 1
ATOM 695 N N . PHE A 1 87 ? 0.061 -2.741 -3.816 1.00 91.94 87 PHE A N 1
ATOM 696 C CA . PHE A 1 87 ? -1.332 -3.168 -3.761 1.00 91.94 87 PHE A CA 1
ATOM 697 C C . PHE A 1 87 ? -1.501 -4.589 -3.237 1.00 91.94 87 PHE A C 1
ATOM 699 O O . PHE A 1 87 ? -0.603 -5.433 -3.321 1.00 91.94 87 PHE A O 1
ATOM 706 N N . ASP A 1 88 ? -2.685 -4.839 -2.686 1.00 90.19 88 ASP A N 1
ATOM 707 C CA . ASP A 1 88 ? -3.145 -6.171 -2.308 1.00 90.19 88 ASP A CA 1
ATOM 708 C C . ASP A 1 88 ? -3.615 -6.923 -3.555 1.00 90.19 88 ASP A C 1
ATOM 710 O O . ASP A 1 88 ? -4.497 -6.458 -4.271 1.00 90.19 88 ASP A O 1
ATOM 714 N N . THR A 1 89 ? -3.063 -8.109 -3.810 1.00 89.69 89 THR A N 1
ATOM 715 C CA . THR A 1 89 ? -3.419 -8.910 -4.994 1.00 89.69 89 THR A CA 1
ATOM 716 C C . THR A 1 89 ? -4.774 -9.607 -4.882 1.00 89.69 89 THR A C 1
ATOM 718 O O . THR A 1 89 ? -5.228 -10.213 -5.851 1.00 89.69 89 THR A O 1
ATOM 721 N N . LYS A 1 90 ? -5.431 -9.564 -3.716 1.00 88.62 90 LYS A N 1
ATOM 722 C CA . LYS A 1 90 ? -6.793 -10.087 -3.528 1.00 88.62 90 LYS A CA 1
ATOM 723 C C . LYS A 1 90 ? -7.862 -9.069 -3.888 1.00 88.62 90 LYS A C 1
ATOM 725 O O . LYS A 1 90 ? -8.877 -9.451 -4.459 1.00 88.62 90 LYS A O 1
ATOM 730 N N . THR A 1 91 ? -7.642 -7.803 -3.547 1.00 89.00 91 THR A N 1
ATOM 731 C CA . THR A 1 91 ? -8.607 -6.719 -3.791 1.00 89.00 91 THR A CA 1
ATOM 732 C C . THR A 1 91 ? -8.197 -5.774 -4.915 1.00 89.00 91 THR A C 1
ATOM 734 O O . THR A 1 91 ? -9.013 -4.974 -5.362 1.00 89.00 91 THR A O 1
ATOM 737 N N . ASN A 1 92 ? -6.947 -5.856 -5.381 1.00 89.81 92 ASN A N 1
ATOM 738 C CA . ASN A 1 92 ? -6.314 -4.907 -6.300 1.00 89.81 92 ASN A CA 1
ATOM 739 C C . ASN A 1 92 ? -6.386 -3.452 -5.814 1.00 89.81 92 ASN A C 1
ATOM 741 O O . ASN A 1 92 ? -6.348 -2.522 -6.619 1.00 89.81 92 ASN A O 1
ATOM 745 N N . LEU A 1 93 ? -6.513 -3.248 -4.501 1.00 91.31 93 LEU A N 1
ATOM 746 C CA . LEU A 1 93 ? -6.515 -1.929 -3.887 1.00 91.31 93 LEU A CA 1
ATOM 747 C C . LEU A 1 93 ? -5.105 -1.550 -3.456 1.00 91.31 93 LEU A C 1
ATOM 749 O O . LEU A 1 93 ? -4.371 -2.354 -2.871 1.00 91.31 93 LEU A O 1
ATOM 753 N N . PHE A 1 94 ? -4.751 -0.300 -3.724 1.00 92.06 94 PHE A N 1
ATOM 754 C CA . PHE A 1 94 ? -3.485 0.268 -3.301 1.00 92.06 94 PHE A CA 1
ATOM 755 C C . PHE A 1 94 ? -3.511 0.651 -1.827 1.00 92.06 94 PHE A C 1
ATOM 757 O O . PHE A 1 94 ? -4.479 1.221 -1.324 1.00 92.06 94 PHE A O 1
ATOM 764 N N . PHE A 1 95 ? -2.400 0.373 -1.155 1.00 89.75 95 PHE A N 1
ATOM 765 C CA . PHE A 1 95 ? -2.142 0.802 0.217 1.00 89.75 95 PHE A CA 1
ATOM 766 C C . PHE A 1 95 ? -0.855 1.626 0.337 1.00 89.75 95 PHE A C 1
ATOM 768 O O . PHE A 1 95 ? -0.513 2.086 1.420 1.00 89.75 95 PHE A O 1
ATOM 775 N N . SER A 1 96 ? -0.134 1.826 -0.764 1.00 90.81 96 SER A N 1
ATOM 776 C CA . SER A 1 96 ? 0.948 2.802 -0.884 1.00 90.81 96 SER A CA 1
ATOM 777 C C . SER A 1 96 ? 1.043 3.245 -2.339 1.00 90.81 96 SER A C 1
ATOM 779 O O . SER A 1 96 ? 0.981 2.398 -3.229 1.00 90.81 96 SER A O 1
ATOM 781 N N . LEU A 1 97 ? 1.176 4.542 -2.590 1.00 89.88 97 LEU A N 1
ATOM 782 C CA . LEU A 1 97 ? 1.197 5.154 -3.917 1.00 89.88 97 LEU A CA 1
ATOM 783 C C . LEU A 1 97 ? 2.183 6.316 -3.927 1.00 89.88 97 LEU A C 1
ATOM 785 O O . LEU A 1 97 ? 2.362 6.994 -2.912 1.00 89.88 97 LEU A O 1
ATOM 789 N N . SER A 1 98 ? 2.807 6.545 -5.078 1.00 86.62 98 SER A N 1
ATOM 790 C CA . SER A 1 98 ? 3.583 7.753 -5.326 1.00 86.62 98 SER A CA 1
ATOM 791 C C . SER A 1 98 ? 2.672 8.973 -5.493 1.00 86.62 98 SER A C 1
ATOM 793 O O . SER A 1 98 ? 1.543 8.869 -5.960 1.00 86.62 98 SER A O 1
ATOM 795 N N . ASN A 1 99 ? 3.184 10.160 -5.162 1.00 81.50 99 ASN A N 1
ATOM 796 C CA . ASN A 1 99 ? 2.402 11.407 -5.188 1.00 81.50 99 ASN A CA 1
ATOM 797 C C . ASN A 1 99 ? 2.023 11.891 -6.601 1.00 81.50 99 ASN A C 1
ATOM 799 O O . ASN A 1 99 ? 1.258 12.837 -6.740 1.00 81.50 99 ASN A O 1
ATOM 803 N N . ASN A 1 100 ? 2.614 11.308 -7.641 1.00 81.75 100 ASN A N 1
ATOM 804 C CA . ASN A 1 100 ? 2.501 11.732 -9.037 1.00 81.75 100 ASN A CA 1
ATOM 805 C C . ASN A 1 100 ? 1.569 10.835 -9.868 1.00 81.75 100 ASN A C 1
ATOM 807 O O . ASN A 1 100 ? 1.654 10.867 -11.095 1.00 81.75 100 ASN A O 1
ATOM 811 N N . VAL A 1 101 ? 0.736 10.002 -9.234 1.00 83.06 101 VAL A N 1
ATOM 812 C CA . VAL A 1 101 ? -0.128 9.068 -9.958 1.00 83.06 101 VAL A CA 1
ATOM 813 C C . VAL A 1 101 ? -1.478 8.893 -9.277 1.00 83.06 101 VAL A C 1
ATOM 815 O O . VAL A 1 101 ? -1.569 8.762 -8.056 1.00 83.06 101 VAL A O 1
ATOM 818 N N . GLU A 1 102 ? -2.532 8.851 -10.085 1.00 86.25 102 GLU A N 1
ATOM 819 C CA . GLU A 1 102 ? -3.872 8.565 -9.591 1.00 86.25 102 GLU A CA 1
ATOM 820 C C . GLU A 1 102 ? -4.058 7.047 -9.395 1.00 86.25 102 GLU A C 1
ATOM 822 O O . GLU A 1 102 ? -3.677 6.256 -10.269 1.00 86.25 102 GLU A O 1
ATOM 827 N N . PRO A 1 103 ? -4.684 6.594 -8.287 1.00 85.50 103 PRO A N 1
ATOM 828 C CA . PRO A 1 103 ? -4.887 5.170 -8.018 1.00 85.50 103 PRO A CA 1
ATOM 829 C C . PRO A 1 103 ? -5.600 4.439 -9.162 1.00 85.50 103 PRO A C 1
ATOM 831 O O . PRO A 1 103 ? -5.229 3.319 -9.512 1.00 85.50 103 PRO A O 1
ATOM 834 N N . ALA A 1 104 ? -6.617 5.075 -9.753 1.00 88.06 104 ALA A N 1
ATOM 835 C CA . ALA A 1 104 ? -7.430 4.490 -10.816 1.00 88.06 104 ALA A CA 1
ATOM 836 C C . ALA A 1 104 ? -6.619 4.221 -12.093 1.00 88.06 104 ALA A C 1
ATOM 838 O O . ALA A 1 104 ? -6.841 3.212 -12.763 1.00 88.06 104 ALA A O 1
ATOM 839 N N . GLU A 1 105 ? -5.647 5.086 -12.401 1.00 88.12 105 GLU A N 1
ATOM 840 C CA . GLU A 1 105 ? -4.781 4.925 -13.568 1.00 88.12 105 GLU A CA 1
ATOM 841 C C . GLU A 1 105 ? -3.905 3.683 -13.431 1.00 88.12 105 GLU A C 1
ATOM 843 O O . GLU A 1 105 ? -3.866 2.857 -14.339 1.00 88.12 105 GLU A O 1
ATOM 848 N N . LEU A 1 106 ? -3.245 3.502 -12.281 1.00 88.44 106 LEU A N 1
ATOM 849 C CA . LEU A 1 106 ? -2.444 2.300 -12.044 1.00 88.44 106 LEU A CA 1
ATOM 850 C C . LEU A 1 106 ? -3.309 1.049 -11.901 1.00 88.44 106 LEU A C 1
ATOM 852 O O . LEU A 1 106 ? -2.896 -0.023 -12.340 1.00 88.44 106 LEU A O 1
ATOM 856 N N . GLN A 1 107 ? -4.506 1.167 -11.324 1.00 89.50 107 GLN A N 1
ATOM 857 C CA . GLN A 1 107 ? -5.400 0.028 -11.134 1.00 89.50 107 GLN A CA 1
ATOM 858 C C . GLN A 1 107 ? -5.851 -0.562 -12.474 1.00 89.50 107 GLN A C 1
ATOM 860 O O . GLN A 1 107 ? -5.851 -1.782 -12.633 1.00 89.50 107 GLN A O 1
ATOM 865 N N . ALA A 1 108 ? -6.148 0.289 -13.462 1.00 89.12 108 ALA A N 1
ATOM 866 C CA . ALA A 1 108 ? -6.492 -0.135 -14.821 1.00 89.12 108 ALA A CA 1
ATOM 867 C C . ALA A 1 108 ? -5.346 -0.881 -15.538 1.00 89.12 108 ALA A C 1
ATOM 869 O O . ALA A 1 108 ? -5.577 -1.596 -16.514 1.00 89.12 108 ALA A O 1
ATOM 870 N N . LEU A 1 109 ? -4.109 -0.726 -15.058 1.00 88.88 109 LEU A N 1
ATOM 871 C CA . LEU A 1 109 ? -2.917 -1.375 -15.602 1.00 88.88 109 LEU A CA 1
ATOM 872 C C . LEU A 1 109 ? -2.576 -2.697 -14.904 1.00 88.88 109 LEU A C 1
ATOM 874 O O . LEU A 1 109 ? -1.671 -3.402 -15.358 1.00 88.88 109 LEU A O 1
ATOM 878 N N . ILE A 1 110 ? -3.285 -3.065 -13.832 1.00 88.50 110 ILE A N 1
ATOM 879 C CA . ILE A 1 110 ? -3.121 -4.366 -13.175 1.00 88.50 110 ILE A CA 1
ATOM 880 C C . ILE A 1 110 ? -3.738 -5.436 -14.082 1.00 88.50 110 ILE A C 1
ATOM 882 O O . ILE A 1 110 ? -4.912 -5.782 -13.978 1.00 88.50 110 ILE A O 1
ATOM 886 N N . ARG A 1 111 ? -2.922 -5.956 -14.998 1.00 80.19 111 ARG A N 1
ATOM 887 C CA . ARG A 1 111 ? -3.278 -7.064 -15.889 1.00 80.19 111 ARG A CA 1
ATOM 888 C C . ARG A 1 111 ? -2.824 -8.388 -15.297 1.00 80.19 111 ARG A C 1
ATOM 890 O O . ARG A 1 111 ? -1.787 -8.464 -14.635 1.00 80.19 111 ARG A O 1
ATOM 897 N N . GLU A 1 112 ? -3.589 -9.440 -15.541 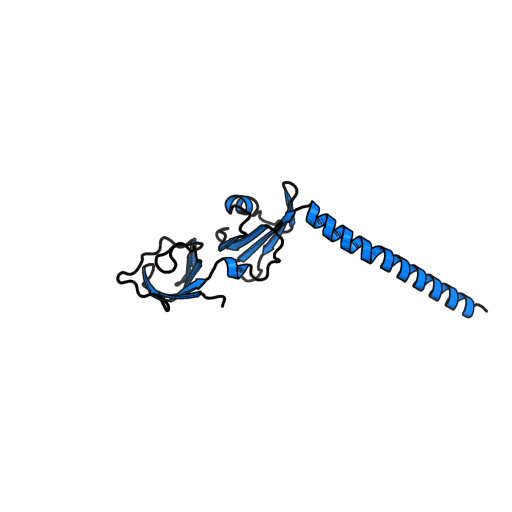1.00 68.62 112 GLU A N 1
ATOM 898 C CA . GLU A 1 112 ? -3.198 -10.797 -15.174 1.00 68.62 112 GLU A CA 1
ATOM 899 C C . GLU A 1 112 ? -2.090 -11.291 -16.122 1.00 68.62 112 GLU A C 1
ATOM 901 O O . GLU A 1 112 ? -2.159 -11.076 -17.327 1.00 68.62 112 GLU A O 1
ATOM 906 N N . GLY A 1 113 ? -1.032 -11.904 -15.583 1.00 67.25 113 GLY A N 1
ATOM 907 C CA . GLY A 1 113 ? 0.052 -12.509 -16.374 1.00 67.25 113 GLY A CA 1
ATOM 908 C C . GLY A 1 113 ? 1.200 -11.580 -16.790 1.00 67.25 113 GLY A C 1
ATOM 909 O O . GLY A 1 113 ? 2.345 -12.030 -16.805 1.00 67.25 113 GLY A O 1
ATOM 910 N N . ASP A 1 114 ? 0.954 -10.290 -17.031 1.00 72.62 114 ASP A N 1
ATOM 911 C CA . ASP A 1 114 ? 2.021 -9.382 -17.473 1.00 72.62 114 ASP A CA 1
ATOM 912 C C . ASP A 1 114 ? 2.879 -8.891 -16.293 1.00 72.62 114 ASP A C 1
ATOM 914 O O . ASP A 1 114 ? 2.388 -8.335 -15.300 1.00 72.62 114 ASP A O 1
ATOM 918 N N . ALA A 1 115 ? 4.191 -9.117 -16.400 1.00 82.25 115 ALA A N 1
ATOM 919 C CA . ALA A 1 115 ? 5.200 -8.616 -15.464 1.00 82.25 115 ALA A CA 1
ATOM 920 C C . ALA A 1 115 ? 5.940 -7.384 -16.004 1.00 82.25 115 ALA A C 1
ATOM 922 O O . ALA A 1 115 ? 6.505 -6.635 -15.216 1.00 82.25 115 ALA A O 1
ATOM 923 N N . PHE A 1 116 ? 5.931 -7.155 -17.321 1.00 86.44 116 PHE A N 1
ATOM 924 C CA . PHE A 1 116 ? 6.601 -6.029 -17.969 1.00 86.44 116 PHE A CA 1
ATOM 925 C C . PHE A 1 116 ? 5.869 -5.638 -19.254 1.00 86.44 116 PHE A C 1
ATOM 927 O O . PHE A 1 116 ? 5.627 -6.495 -20.103 1.00 86.44 116 PHE A O 1
ATOM 934 N N . PHE A 1 117 ? 5.524 -4.362 -19.414 1.00 88.88 117 PHE A N 1
ATOM 935 C CA . PHE A 1 117 ? 4.807 -3.876 -20.597 1.00 88.88 117 PHE A CA 1
ATOM 936 C C . PHE A 1 117 ? 5.037 -2.382 -20.837 1.00 88.88 117 PHE A C 1
ATOM 938 O O . PHE A 1 117 ? 5.465 -1.644 -19.954 1.00 88.88 117 PHE A O 1
ATOM 945 N N . ASN A 1 118 ? 4.733 -1.928 -22.053 1.00 86.38 118 ASN A N 1
ATOM 946 C CA . ASN A 1 118 ? 4.831 -0.526 -22.452 1.00 86.38 118 ASN A CA 1
ATOM 947 C C . ASN A 1 118 ? 3.441 0.032 -22.751 1.00 86.38 118 ASN A C 1
ATOM 949 O O . ASN A 1 118 ? 2.682 -0.582 -23.500 1.00 86.38 118 ASN A O 1
ATOM 953 N N . GLN A 1 119 ? 3.125 1.211 -22.221 1.00 84.06 119 GLN A N 1
ATOM 954 C CA . GLN A 1 119 ? 1.866 1.901 -22.505 1.00 84.06 119 GLN A CA 1
ATOM 955 C C . GLN A 1 119 ? 2.063 3.415 -22.384 1.00 84.06 119 GLN A C 1
ATOM 957 O O . GLN A 1 119 ? 2.769 3.879 -21.495 1.00 84.06 119 GLN A O 1
ATOM 962 N N . ASN A 1 120 ? 1.475 4.191 -23.299 1.00 83.44 120 ASN A N 1
ATOM 963 C CA . ASN A 1 120 ? 1.483 5.662 -23.266 1.00 83.44 120 ASN A CA 1
ATOM 964 C C . ASN A 1 120 ? 2.881 6.291 -23.071 1.00 83.44 120 ASN A C 1
ATOM 966 O 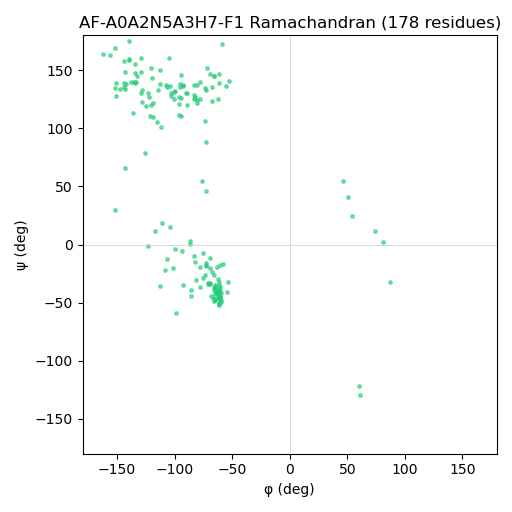O . ASN A 1 120 ? 3.050 7.240 -22.313 1.00 83.44 120 ASN A O 1
ATOM 970 N N . GLY A 1 121 ? 3.910 5.741 -23.730 1.00 82.38 121 GLY A N 1
ATOM 971 C CA . GLY A 1 121 ? 5.281 6.268 -23.643 1.00 82.38 121 GLY A CA 1
ATOM 972 C C . GLY A 1 121 ? 6.006 5.973 -22.324 1.00 82.38 121 GLY A C 1
ATOM 973 O O . GLY A 1 121 ? 7.084 6.519 -22.081 1.00 82.38 121 GLY A O 1
ATOM 974 N N . ARG A 1 122 ? 5.449 5.095 -21.487 1.00 87.69 122 ARG A N 1
ATOM 975 C CA . ARG A 1 122 ? 6.042 4.649 -20.226 1.00 87.69 122 ARG A CA 1
ATOM 976 C C . ARG A 1 122 ? 6.250 3.141 -20.226 1.00 87.69 122 ARG A C 1
ATOM 978 O O . ARG A 1 122 ? 5.527 2.394 -20.889 1.00 87.69 122 ARG A O 1
ATOM 985 N N . VAL A 1 123 ? 7.255 2.723 -19.470 1.00 88.31 123 VAL A N 1
ATOM 986 C CA . VAL A 1 123 ? 7.578 1.320 -19.215 1.00 88.31 123 VAL A CA 1
ATOM 987 C C . VAL A 1 123 ? 7.009 0.965 -17.849 1.00 88.31 123 VAL A C 1
ATOM 989 O O . VAL A 1 123 ? 7.221 1.718 -16.899 1.00 88.31 123 VAL A O 1
ATOM 992 N N . TYR A 1 124 ? 6.307 -0.156 -17.741 1.00 90.06 124 TYR A N 1
ATOM 993 C CA . TYR A 1 124 ? 5.716 -0.654 -16.504 1.00 90.06 124 TYR A CA 1
ATOM 994 C C . TYR A 1 124 ? 6.291 -2.016 -16.149 1.00 90.06 124 TYR A C 1
ATOM 996 O O . TYR A 1 124 ? 6.524 -2.852 -17.022 1.00 90.06 124 TYR A O 1
ATOM 1004 N N . THR A 1 125 ? 6.474 -2.253 -14.855 1.00 90.06 125 THR A N 1
ATOM 1005 C CA . THR A 1 125 ? 6.827 -3.562 -14.308 1.00 90.06 125 THR A CA 1
ATOM 1006 C C . THR A 1 125 ? 5.946 -3.884 -13.111 1.00 90.06 125 THR A C 1
ATOM 1008 O O . THR A 1 125 ? 5.644 -2.998 -12.309 1.00 90.06 125 THR A O 1
ATOM 1011 N N . ILE A 1 126 ? 5.516 -5.140 -12.998 1.00 91.81 126 ILE A N 1
ATOM 1012 C CA . ILE A 1 126 ? 4.726 -5.636 -11.870 1.00 91.81 126 ILE A CA 1
ATOM 1013 C C . ILE A 1 126 ? 5.477 -6.786 -11.210 1.00 91.81 126 ILE A C 1
ATOM 1015 O O . ILE A 1 126 ? 5.559 -7.892 -11.747 1.00 91.81 126 ILE A O 1
ATOM 1019 N N . ALA A 1 127 ? 5.968 -6.538 -10.000 1.00 89.31 127 ALA A N 1
ATOM 1020 C CA . ALA A 1 127 ? 6.571 -7.552 -9.150 1.00 89.31 127 ALA A CA 1
ATOM 1021 C C . ALA A 1 127 ? 5.526 -8.077 -8.161 1.00 89.31 127 ALA A C 1
ATOM 1023 O O . ALA A 1 127 ? 4.965 -7.319 -7.370 1.00 89.31 127 ALA A O 1
ATOM 1024 N N . ARG A 1 128 ? 5.260 -9.384 -8.189 1.00 90.44 128 ARG A N 1
ATOM 1025 C CA . ARG A 1 128 ? 4.302 -10.047 -7.292 1.00 90.44 128 ARG A CA 1
ATOM 1026 C C . ARG A 1 128 ? 5.057 -10.877 -6.262 1.00 90.44 128 ARG A C 1
ATOM 1028 O O . ARG A 1 128 ? 6.017 -11.565 -6.604 1.00 90.44 128 ARG A O 1
ATOM 1035 N N . SER A 1 129 ? 4.629 -10.835 -5.004 1.00 86.31 129 SER A N 1
ATOM 1036 C CA . SER A 1 129 ? 5.189 -11.721 -3.985 1.00 86.31 129 SER A CA 1
ATOM 1037 C C . SER A 1 129 ? 4.703 -13.155 -4.204 1.00 86.31 129 SER A C 1
ATOM 1039 O O . SER A 1 129 ? 3.511 -13.398 -4.362 1.00 86.31 129 SER A O 1
ATOM 1041 N N . ALA A 1 130 ? 5.624 -14.119 -4.156 1.00 84.31 130 ALA A N 1
ATOM 1042 C CA . ALA A 1 130 ? 5.285 -15.542 -4.219 1.00 84.31 130 ALA A CA 1
ATOM 1043 C C . ALA A 1 130 ? 4.639 -16.067 -2.920 1.00 84.31 130 ALA A C 1
ATOM 1045 O O . ALA A 1 130 ? 4.028 -17.130 -2.915 1.00 84.31 130 ALA A O 1
ATOM 1046 N N . ILE A 1 131 ? 4.797 -15.339 -1.808 1.00 84.62 131 ILE A N 1
ATOM 1047 C CA . ILE A 1 131 ? 4.420 -15.800 -0.462 1.00 84.62 131 ILE A CA 1
ATOM 1048 C C . ILE A 1 131 ? 3.251 -14.984 0.099 1.00 84.62 131 ILE A C 1
ATOM 1050 O O . ILE A 1 131 ? 2.407 -15.510 0.826 1.00 84.62 131 ILE A O 1
ATOM 1054 N N . ARG A 1 132 ? 3.204 -13.681 -0.195 1.00 82.19 132 ARG A N 1
ATOM 1055 C CA . ARG A 1 132 ? 2.228 -12.747 0.379 1.00 82.19 132 ARG A CA 1
ATOM 1056 C C . ARG A 1 132 ? 1.274 -12.244 -0.706 1.00 82.19 132 ARG A C 1
ATOM 1058 O O . ARG A 1 132 ? 1.691 -12.116 -1.851 1.00 82.19 132 ARG A O 1
ATOM 1065 N N . PRO A 1 133 ? 0.019 -11.903 -0.370 1.00 87.19 133 PRO A N 1
ATOM 1066 C CA . PRO A 1 133 ? -0.920 -11.307 -1.318 1.00 87.19 133 PRO A CA 1
ATOM 1067 C C . PRO A 1 133 ? -0.592 -9.823 -1.571 1.00 87.19 133 PRO A C 1
ATOM 1069 O O . PRO A 1 133 ? -1.404 -8.943 -1.326 1.00 87.19 133 PRO A O 1
ATOM 1072 N N . ILE A 1 134 ? 0.644 -9.527 -1.972 1.00 88.06 134 ILE A N 1
ATOM 1073 C CA . ILE A 1 134 ? 1.153 -8.167 -2.164 1.00 88.06 134 ILE A CA 1
ATOM 1074 C C . ILE A 1 134 ? 1.902 -8.115 -3.490 1.00 88.06 134 ILE A C 1
ATOM 1076 O O . ILE A 1 134 ? 2.661 -9.033 -3.824 1.00 88.06 134 ILE A O 1
ATOM 1080 N N . ALA A 1 135 ? 1.714 -7.027 -4.222 1.00 90.81 135 ALA A N 1
ATOM 1081 C CA . ALA A 1 135 ? 2.457 -6.728 -5.430 1.00 90.81 135 ALA A CA 1
ATOM 1082 C C . ALA A 1 135 ? 2.811 -5.242 -5.505 1.00 90.81 135 ALA A C 1
ATOM 1084 O O . ALA A 1 135 ? 2.200 -4.403 -4.841 1.00 90.81 135 ALA A O 1
ATOM 1085 N N . VAL A 1 136 ? 3.816 -4.936 -6.318 1.00 90.62 136 VAL A N 1
ATOM 1086 C CA . VAL A 1 136 ? 4.246 -3.575 -6.631 1.00 90.62 136 VAL A CA 1
ATOM 1087 C C . VAL A 1 136 ? 4.155 -3.393 -8.136 1.00 90.62 136 VAL A C 1
ATOM 1089 O O . VAL A 1 136 ? 4.729 -4.187 -8.881 1.00 90.62 136 VAL A O 1
ATOM 1092 N N . ILE A 1 137 ? 3.459 -2.351 -8.578 1.00 90.81 137 ILE A N 1
ATOM 1093 C CA . ILE A 1 137 ? 3.552 -1.831 -9.942 1.00 90.81 137 ILE A CA 1
ATOM 1094 C C . ILE A 1 137 ? 4.460 -0.604 -9.920 1.00 90.81 137 ILE A C 1
ATOM 1096 O O . ILE A 1 137 ? 4.311 0.269 -9.068 1.00 90.81 137 ILE A O 1
ATOM 1100 N N . MET A 1 138 ? 5.421 -0.551 -10.833 1.00 90.00 138 MET A N 1
ATOM 1101 C CA . MET A 1 138 ? 6.335 0.577 -10.996 1.00 90.00 138 MET A CA 1
ATOM 1102 C C . MET A 1 138 ? 6.348 1.008 -12.452 1.00 90.00 138 MET A C 1
ATOM 1104 O O . MET A 1 138 ? 6.198 0.183 -13.354 1.00 90.00 138 MET A O 1
ATOM 1108 N N . SER A 1 139 ? 6.550 2.298 -12.678 1.00 87.75 139 SER A N 1
ATOM 1109 C CA . SER A 1 139 ? 6.574 2.894 -13.999 1.00 87.75 139 SER A CA 1
ATOM 1110 C C . SER A 1 139 ? 7.601 4.003 -14.090 1.00 87.75 139 SER A C 1
ATOM 1112 O O . SER A 1 139 ? 7.625 4.883 -13.235 1.00 87.75 139 SER A O 1
ATOM 1114 N N . THR A 1 140 ? 8.366 4.028 -15.175 1.00 86.06 140 THR A N 1
ATOM 1115 C CA . THR A 1 140 ? 9.255 5.144 -15.520 1.00 86.06 140 THR A CA 1
ATOM 1116 C C . THR A 1 140 ? 9.020 5.587 -16.963 1.00 86.06 140 THR A C 1
ATOM 1118 O O . THR A 1 140 ? 8.436 4.853 -17.773 1.00 86.06 140 THR A O 1
ATOM 1121 N N . SER A 1 141 ? 9.436 6.810 -17.292 1.00 8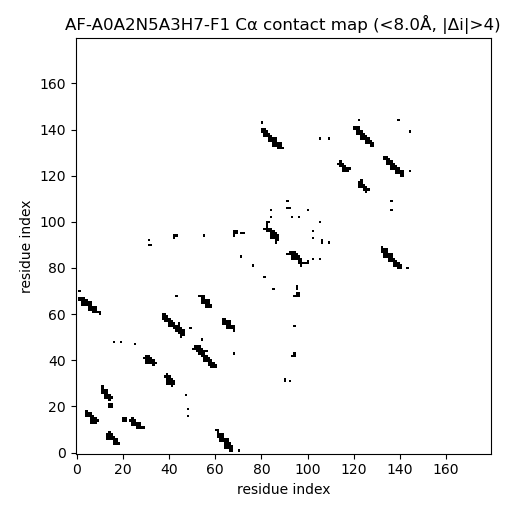1.62 141 SER A N 1
ATOM 1122 C CA . SER A 1 141 ? 9.334 7.321 -18.655 1.00 81.62 141 SER A CA 1
ATOM 1123 C C . SER A 1 141 ? 10.244 6.513 -19.588 1.00 81.62 141 SER A C 1
ATOM 1125 O O . SER A 1 141 ? 11.336 6.074 -19.213 1.00 81.62 141 SER A O 1
ATOM 1127 N N . ARG A 1 142 ? 9.808 6.303 -20.836 1.00 69.69 142 ARG A N 1
ATOM 1128 C CA . ARG A 1 142 ? 10.642 5.614 -21.829 1.00 69.69 142 ARG A CA 1
ATOM 1129 C C . ARG A 1 142 ? 11.933 6.396 -22.095 1.00 69.69 142 ARG A C 1
ATOM 1131 O O . ARG A 1 142 ? 12.982 5.785 -22.232 1.00 69.69 142 ARG A O 1
ATOM 1138 N N . ALA A 1 143 ? 11.876 7.726 -22.124 1.00 65.31 143 ALA A N 1
ATOM 1139 C CA . ALA A 1 143 ? 13.058 8.563 -22.314 1.00 65.31 143 ALA A CA 1
ATOM 1140 C C . ALA A 1 143 ? 14.101 8.332 -21.207 1.00 65.31 143 ALA A C 1
ATOM 1142 O O . ALA A 1 143 ? 15.248 8.024 -21.519 1.00 65.31 143 ALA A O 1
ATOM 1143 N N . SER A 1 144 ? 13.685 8.371 -19.939 1.00 65.19 144 SER A N 1
ATOM 1144 C CA . SER A 1 144 ? 14.568 8.141 -18.789 1.00 65.19 144 SER A CA 1
ATOM 1145 C C . SER A 1 144 ? 15.100 6.702 -18.759 1.00 65.19 144 SER A C 1
ATOM 1147 O O . SER A 1 144 ? 16.279 6.482 -18.487 1.00 65.19 144 SER A O 1
ATOM 1149 N N . TYR A 1 145 ? 14.283 5.713 -19.144 1.00 63.44 145 TYR A N 1
ATOM 1150 C CA . TYR A 1 145 ? 14.729 4.322 -19.287 1.00 63.44 145 TYR A CA 1
ATOM 1151 C C . TYR A 1 145 ? 15.832 4.155 -20.347 1.00 63.44 145 TYR A C 1
ATOM 1153 O O . TYR A 1 145 ? 16.875 3.563 -20.069 1.00 63.44 145 TYR A O 1
ATOM 1161 N N . TYR A 1 146 ? 15.622 4.682 -21.559 1.00 66.69 146 TYR A N 1
ATOM 1162 C CA . TYR A 1 146 ? 16.601 4.559 -22.642 1.00 66.69 146 TYR A CA 1
ATOM 1163 C C . TYR A 1 146 ? 17.843 5.418 -22.403 1.00 66.69 146 TYR A C 1
ATOM 1165 O O . TYR A 1 146 ? 18.927 4.992 -22.782 1.00 66.69 146 TYR A O 1
ATOM 1173 N N . HIS A 1 147 ? 17.722 6.579 -21.757 1.00 65.00 147 HIS A N 1
ATOM 1174 C CA . HIS A 1 147 ? 18.876 7.397 -21.389 1.00 65.00 147 HIS A CA 1
ATOM 1175 C C . HIS A 1 147 ? 19.803 6.641 -20.428 1.00 65.00 147 HIS A C 1
ATOM 1177 O O . HIS A 1 147 ? 20.971 6.442 -20.748 1.00 65.00 147 HIS A O 1
ATOM 1183 N N . ASN A 1 148 ? 19.253 6.075 -19.347 1.00 65.44 148 ASN A N 1
ATOM 1184 C CA . ASN A 1 148 ? 20.021 5.264 -18.397 1.00 65.44 148 ASN A CA 1
ATOM 1185 C C . ASN A 1 148 ? 20.659 4.026 -19.055 1.00 65.44 148 ASN A C 1
ATOM 1187 O O . ASN A 1 148 ? 21.783 3.648 -18.720 1.00 65.44 148 ASN A O 1
ATOM 1191 N N . PHE A 1 149 ? 19.965 3.394 -20.007 1.00 70.94 149 PHE A N 1
ATOM 1192 C CA . PHE A 1 149 ? 20.523 2.277 -20.771 1.00 70.94 149 PHE A CA 1
ATOM 1193 C C . PHE A 1 149 ? 21.662 2.721 -21.700 1.00 70.94 149 PHE A C 1
ATOM 1195 O O . PHE A 1 149 ? 22.706 2.070 -21.752 1.00 70.94 149 PHE A O 1
ATOM 1202 N N . CYS A 1 150 ? 21.485 3.834 -22.417 1.00 67.62 150 CYS A N 1
ATOM 1203 C CA . CYS A 1 150 ? 22.504 4.405 -23.293 1.00 67.62 150 CYS A CA 1
ATOM 1204 C C . CYS A 1 150 ? 23.753 4.821 -22.510 1.00 67.62 150 CYS A C 1
ATOM 1206 O O . CYS A 1 150 ? 24.859 4.536 -22.965 1.00 67.62 150 CYS A O 1
ATOM 1208 N N . ASP A 1 151 ? 23.597 5.404 -21.323 1.00 71.38 151 ASP A N 1
ATOM 1209 C CA . ASP A 1 151 ? 24.720 5.769 -20.458 1.00 71.38 151 ASP A CA 1
ATOM 1210 C C . ASP A 1 151 ? 25.526 4.529 -20.047 1.00 71.38 151 ASP A C 1
ATOM 1212 O O . ASP A 1 151 ? 26.748 4.492 -20.214 1.00 71.38 151 ASP A O 1
ATOM 1216 N N . GLN A 1 152 ? 24.853 3.459 -19.613 1.00 63.75 152 GLN A N 1
ATOM 1217 C CA . GLN A 1 152 ? 25.518 2.192 -19.284 1.00 63.75 152 GLN A CA 1
ATOM 1218 C C . GLN A 1 152 ? 26.184 1.538 -20.506 1.00 63.75 152 GLN A C 1
ATOM 1220 O O . GLN A 1 152 ? 27.306 1.026 -20.409 1.00 63.75 152 GLN A O 1
ATOM 1225 N N . ALA A 1 153 ? 25.535 1.569 -21.671 1.00 76.06 153 ALA A N 1
ATOM 1226 C CA . ALA A 1 153 ? 26.093 1.037 -22.911 1.00 76.06 153 ALA A CA 1
ATOM 1227 C C . ALA A 1 153 ? 27.328 1.833 -23.368 1.00 76.06 153 ALA A C 1
ATOM 1229 O O . ALA A 1 153 ? 28.317 1.240 -23.802 1.00 76.06 153 ALA A O 1
ATOM 1230 N N . SER A 1 154 ? 27.306 3.160 -23.211 1.00 78.62 154 SER A N 1
ATOM 1231 C CA . SER A 1 154 ? 28.404 4.051 -23.601 1.00 78.62 154 SER A CA 1
ATOM 1232 C C . SER A 1 154 ? 29.700 3.782 -22.832 1.00 78.62 154 SER A C 1
ATOM 1234 O O . SER A 1 154 ? 30.781 3.960 -23.384 1.00 78.62 154 SER A O 1
ATOM 1236 N N . LEU A 1 155 ? 29.602 3.295 -21.591 1.00 73.31 155 LEU A N 1
ATOM 1237 C CA . LEU A 1 155 ? 30.750 2.921 -20.763 1.00 73.31 155 LEU A CA 1
ATOM 1238 C C . LEU A 1 155 ? 31.218 1.488 -21.043 1.00 73.31 155 LEU A C 1
ATOM 1240 O O . LEU A 1 155 ? 32.415 1.227 -21.165 1.00 73.31 155 LEU A O 1
ATOM 1244 N N . THR A 1 156 ? 30.283 0.545 -21.154 1.00 79.88 156 THR A N 1
ATOM 1245 C CA . THR A 1 156 ? 30.597 -0.893 -21.228 1.00 79.88 156 THR A CA 1
ATOM 1246 C C . THR A 1 156 ? 31.095 -1.342 -22.601 1.00 79.88 156 THR A C 1
ATOM 1248 O O . THR A 1 156 ? 32.005 -2.171 -22.676 1.00 79.88 156 THR A O 1
ATOM 1251 N N . LEU A 1 157 ? 30.561 -0.776 -23.687 1.00 80.81 157 LEU A N 1
ATOM 1252 C CA . LEU A 1 157 ? 30.971 -1.106 -25.056 1.00 80.81 157 LEU A CA 1
ATOM 1253 C C . LEU A 1 157 ? 32.451 -0.789 -25.346 1.00 80.81 157 LEU A C 1
ATOM 1255 O O . LEU A 1 157 ? 33.160 -1.698 -25.785 1.00 80.81 157 LEU A O 1
ATOM 1259 N N . PRO A 1 158 ? 32.975 0.427 -25.091 1.00 85.88 158 PRO A N 1
ATOM 1260 C CA . PRO A 1 158 ? 34.385 0.719 -25.350 1.00 85.88 158 PRO A CA 1
ATOM 1261 C C . PRO A 1 158 ? 35.323 -0.104 -24.463 1.00 85.88 158 PRO A C 1
ATOM 1263 O O . PRO A 1 158 ? 36.347 -0.582 -24.950 1.00 85.88 158 PRO A O 1
ATOM 1266 N N . LEU A 1 159 ? 34.962 -0.355 -23.200 1.00 85.44 159 LEU A N 1
ATOM 1267 C CA . LEU A 1 159 ? 35.720 -1.255 -22.323 1.00 85.44 159 LEU A CA 1
ATOM 1268 C C . LEU A 1 159 ? 35.776 -2.682 -22.884 1.00 85.44 159 LEU A C 1
ATOM 1270 O O . LEU A 1 159 ? 36.851 -3.282 -22.933 1.00 85.44 159 LEU A O 1
ATOM 1274 N N . GLY A 1 160 ? 34.647 -3.208 -23.365 1.00 86.75 160 GLY A N 1
ATOM 1275 C CA . GLY A 1 160 ? 34.584 -4.521 -24.008 1.00 86.75 160 GLY A CA 1
ATOM 1276 C C . GLY A 1 160 ? 35.462 -4.610 -25.260 1.00 86.75 160 GLY A C 1
ATOM 1277 O O . GLY A 1 160 ? 36.163 -5.607 -25.456 1.00 86.75 160 GLY A O 1
ATOM 1278 N N . ILE A 1 161 ? 35.490 -3.548 -26.071 1.00 90.31 161 ILE A N 1
ATOM 1279 C CA . ILE A 1 161 ? 36.353 -3.452 -27.256 1.00 90.31 161 ILE A CA 1
ATOM 1280 C C . ILE A 1 161 ? 37.833 -3.439 -26.850 1.00 90.31 161 ILE A C 1
ATOM 1282 O O . ILE A 1 161 ? 38.616 -4.219 -27.393 1.00 90.31 161 ILE A O 1
ATOM 1286 N N . ILE A 1 162 ? 38.222 -2.619 -25.868 1.00 91.44 162 ILE A N 1
ATOM 1287 C CA . ILE A 1 162 ? 39.610 -2.542 -25.379 1.00 91.44 162 ILE A CA 1
ATOM 1288 C C . ILE A 1 162 ? 40.070 -3.900 -24.834 1.00 91.44 162 ILE A C 1
ATOM 1290 O O . ILE A 1 162 ? 41.133 -4.388 -25.221 1.00 91.44 162 ILE A O 1
ATOM 1294 N N . CYS A 1 163 ? 39.259 -4.551 -23.995 1.00 87.56 163 CYS A N 1
ATOM 1295 C CA . CYS A 1 163 ? 39.560 -5.884 -23.469 1.00 87.56 163 CYS A CA 1
ATOM 1296 C C . CYS A 1 163 ? 39.709 -6.925 -24.588 1.00 87.56 163 CYS A C 1
ATOM 1298 O O . CYS A 1 163 ? 40.647 -7.722 -24.565 1.00 87.56 163 CYS A O 1
ATOM 1300 N N . SER A 1 164 ? 38.836 -6.888 -25.598 1.00 89.12 164 SER A N 1
ATOM 1301 C CA . SER A 1 164 ? 38.912 -7.793 -26.753 1.00 89.12 164 SER A CA 1
ATOM 1302 C C . SER A 1 164 ? 40.200 -7.585 -27.556 1.00 89.12 164 SER A C 1
ATOM 1304 O O . SER A 1 164 ? 40.868 -8.555 -27.914 1.00 89.12 164 SER A O 1
ATOM 1306 N N . ILE A 1 165 ? 40.599 -6.329 -27.783 1.00 92.88 165 ILE A N 1
ATOM 1307 C CA . ILE A 1 165 ? 41.856 -5.990 -28.465 1.00 92.88 165 ILE A CA 1
ATOM 1308 C C . ILE A 1 165 ? 43.060 -6.502 -27.665 1.00 92.88 165 ILE A C 1
ATOM 1310 O O . ILE A 1 165 ? 43.958 -7.119 -28.241 1.00 92.88 165 ILE A O 1
ATOM 1314 N N . LEU A 1 166 ? 43.078 -6.304 -26.344 1.00 92.62 166 LEU A N 1
ATOM 1315 C CA . LEU A 1 166 ? 44.160 -6.789 -25.482 1.00 92.62 166 LEU A CA 1
ATOM 1316 C C . LEU A 1 166 ? 44.279 -8.318 -25.511 1.00 92.62 166 LEU A C 1
ATOM 1318 O O . LEU A 1 166 ? 45.391 -8.831 -25.636 1.00 92.62 166 LEU A O 1
ATOM 13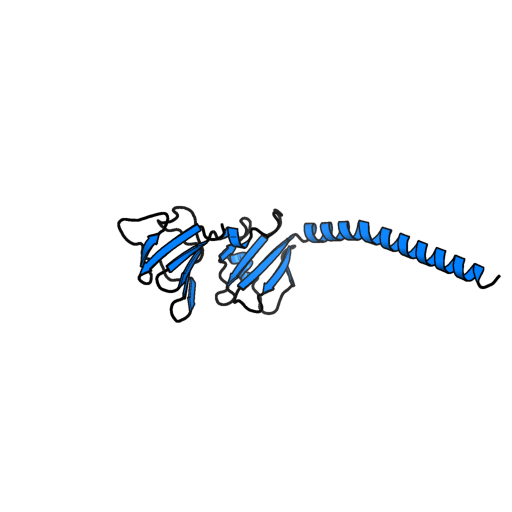22 N N . LEU A 1 167 ? 43.159 -9.047 -25.470 1.00 91.31 167 LEU A N 1
ATOM 1323 C CA . LEU A 1 167 ? 43.157 -10.510 -25.579 1.00 91.31 167 LEU A CA 1
ATOM 1324 C C . LEU A 1 167 ? 43.738 -10.982 -26.917 1.00 91.31 167 LEU A C 1
ATOM 1326 O O . LEU A 1 167 ? 44.595 -11.869 -26.937 1.00 91.31 167 LEU A O 1
ATOM 1330 N N . VAL A 1 168 ? 43.341 -10.355 -28.028 1.00 92.19 168 VAL A N 1
ATOM 1331 C CA . VAL A 1 168 ? 43.884 -10.672 -29.359 1.00 92.19 168 VAL A CA 1
ATOM 1332 C C . VAL A 1 168 ? 45.385 -10.364 -29.434 1.00 92.19 168 VAL A C 1
ATOM 1334 O O . VAL A 1 168 ? 46.151 -11.162 -29.980 1.00 92.19 168 VAL A O 1
ATOM 1337 N N . LEU A 1 169 ? 45.844 -9.249 -28.860 1.00 90.75 169 LEU A N 1
ATOM 1338 C CA . LEU A 1 169 ? 47.266 -8.886 -28.828 1.00 90.75 169 LEU A CA 1
ATOM 1339 C C . LEU A 1 169 ? 48.107 -9.864 -27.998 1.00 90.75 169 LEU A C 1
ATOM 1341 O O . LEU A 1 169 ? 49.196 -10.258 -28.423 1.00 90.75 169 LEU A O 1
ATOM 1345 N N . VAL A 1 170 ? 47.610 -10.287 -26.835 1.00 91.75 170 VAL A N 1
ATOM 1346 C CA . VAL A 1 170 ? 48.293 -11.283 -25.995 1.00 91.75 170 VAL A CA 1
ATOM 1347 C C . VAL A 1 170 ? 48.364 -12.625 -26.715 1.00 91.75 170 VAL A C 1
ATOM 1349 O O . VAL A 1 170 ? 49.449 -13.205 -26.794 1.00 91.75 170 VAL A O 1
ATOM 1352 N N . TRP A 1 171 ? 47.253 -13.078 -27.302 1.00 88.06 171 TRP A N 1
ATOM 1353 C CA . TRP A 1 171 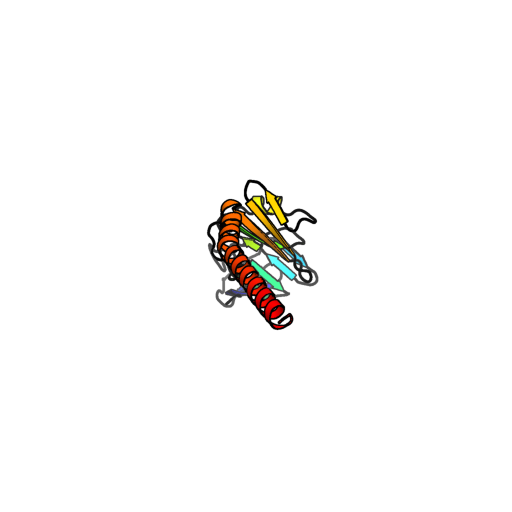? 47.173 -14.339 -28.044 1.00 88.06 171 TRP A CA 1
ATOM 1354 C C . TRP A 1 171 ? 48.102 -14.360 -29.263 1.00 88.06 171 TRP A C 1
ATOM 1356 O O . TRP A 1 171 ? 48.836 -15.319 -29.501 1.00 88.06 171 TRP A O 1
ATOM 1366 N N . THR A 1 172 ? 48.111 -13.278 -30.045 1.00 87.00 172 THR A N 1
ATOM 1367 C CA . THR A 1 172 ? 48.997 -13.155 -31.213 1.00 87.00 172 THR A CA 1
ATOM 1368 C C . THR A 1 172 ? 50.470 -13.132 -30.812 1.00 87.00 172 THR A C 1
ATOM 1370 O O . THR A 1 172 ? 51.289 -13.743 -31.502 1.00 87.00 172 THR A O 1
ATOM 1373 N N . ARG A 1 173 ? 50.825 -12.498 -29.685 1.00 82.94 173 ARG A N 1
ATOM 1374 C CA . ARG A 1 173 ? 52.195 -12.531 -29.150 1.00 82.94 173 ARG A CA 1
ATOM 1375 C C . ARG A 1 173 ? 52.614 -13.917 -28.671 1.00 82.94 173 ARG A C 1
ATOM 1377 O O . 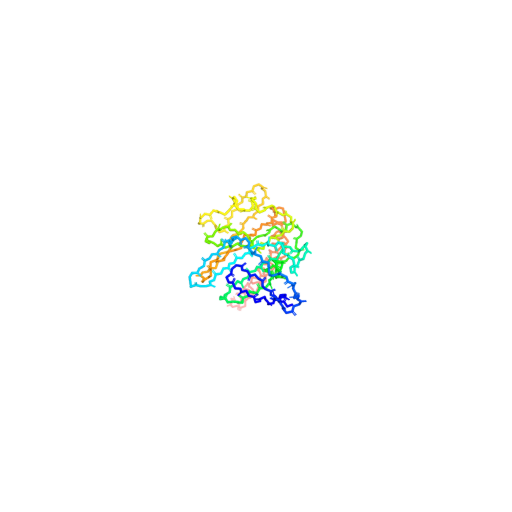ARG A 1 173 ? 53.694 -14.360 -29.054 1.00 82.94 173 ARG A O 1
ATOM 1384 N N . THR A 1 174 ? 51.772 -14.614 -27.908 1.00 79.62 174 THR A N 1
ATOM 1385 C CA . THR A 1 174 ? 52.077 -15.987 -27.461 1.00 79.62 174 THR A CA 1
ATOM 1386 C C . THR A 1 174 ? 52.252 -16.911 -28.660 1.00 79.62 174 THR A C 1
ATOM 1388 O O . THR A 1 174 ? 53.246 -17.624 -28.747 1.00 79.62 174 THR A O 1
ATOM 1391 N N . ARG A 1 175 ? 51.363 -16.835 -29.656 1.00 77.25 175 ARG A N 1
ATOM 1392 C CA . ARG A 1 175 ? 51.466 -17.665 -30.864 1.00 77.25 175 ARG A CA 1
ATOM 1393 C C . ARG A 1 175 ? 52.756 -17.421 -31.658 1.00 77.25 175 ARG A C 1
ATOM 1395 O O . ARG A 1 175 ? 53.304 -18.368 -32.210 1.00 77.25 175 ARG A O 1
ATOM 1402 N N . ARG A 1 176 ? 53.264 -16.183 -31.703 1.00 72.31 176 ARG A N 1
ATOM 1403 C CA . ARG A 1 176 ? 54.565 -15.878 -32.330 1.00 72.31 176 ARG A CA 1
ATOM 1404 C C . ARG A 1 176 ? 55.751 -16.449 -31.547 1.00 72.31 176 ARG A C 1
ATOM 1406 O O . ARG A 1 176 ? 56.725 -16.833 -32.175 1.00 72.31 176 ARG A O 1
ATOM 1413 N N . GLN A 1 177 ? 55.666 -16.527 -30.219 1.00 68.19 177 GLN A N 1
ATOM 1414 C CA . GLN A 1 177 ? 56.720 -17.116 -29.382 1.00 68.19 177 GLN A CA 1
ATOM 1415 C C . GLN A 1 177 ? 56.754 -18.651 -29.440 1.00 68.19 177 GLN A C 1
ATOM 1417 O O . GLN A 1 177 ? 57.823 -19.220 -29.288 1.00 68.19 177 GLN A O 1
ATOM 1422 N N . TYR A 1 178 ? 55.621 -19.318 -29.686 1.00 57.06 178 TYR A N 1
ATOM 1423 C CA . TYR A 1 178 ? 55.568 -20.782 -29.837 1.00 57.06 178 TYR A CA 1
ATOM 1424 C C . TYR A 1 178 ? 55.941 -21.294 -31.242 1.00 57.06 178 TYR A C 1
ATOM 1426 O O . TYR A 1 178 ? 56.164 -22.489 -31.407 1.00 57.06 178 TYR A O 1
ATOM 1434 N N . HIS A 1 179 ? 55.975 -20.424 -32.258 1.00 52.75 179 HIS A N 1
ATOM 1435 C CA . HIS A 1 179 ? 56.323 -20.771 -33.646 1.00 52.75 179 HIS A CA 1
ATOM 1436 C C . HIS A 1 179 ? 57.679 -20.191 -34.104 1.00 52.75 179 HIS A C 1
ATOM 1438 O O . HIS A 1 179 ? 57.923 -20.108 -35.309 1.00 52.75 179 HIS A O 1
ATOM 1444 N N . SER A 1 180 ? 58.543 -19.792 -33.166 1.00 49.28 180 SER A N 1
ATOM 1445 C CA . SER A 1 180 ? 59.954 -19.448 -33.396 1.00 49.28 180 SER A CA 1
ATOM 1446 C C . SER A 1 180 ? 60.856 -20.421 -32.654 1.00 49.28 180 SER A C 1
ATOM 1448 O O . SER A 1 180 ? 62.031 -20.496 -33.071 1.00 49.28 180 SER A O 1
#

Mean predicted aligned error: 9.97 Å

Sequence (180 aa):
LYVEDLIYANGQRFICSTSAHPETGWRMPAANYTKKPDVAIYYYRDTPFYPGFAMNYMQKGPYVVVVNPYSFSSVIASDRDLAYGVFDTKTNLFFSLSNNVEPAELQALIREGDAFFNQNGRVYTIARSAIRPIAVIMSTSRASYYHNFCDQASLTLPLGIICSILLVLVWTRTRRQYHS

InterPro domains:
  IPR024744 Putative cyclic diguanylate phosphodiesterase, CSS motif-containing domain [PF12792] (1-152)

Secondary structure (DSSP, 8-state):
----EEEEEETTEEEEESS---SS-EEPPPPSEEETTTEEEEEEE--TTSTT--EEEEEETTEEEEE-GGGGGTTS---TT-EEEEEETTT--EEEE-TTS-HHHHHTT--SS-SEEEETTEEEEEEE-SSSSEEEEEEEEHHHHHHHHHHHHHHHHHHHHHHHHHHHHHHHHHHHHHT-

Solvent-accessible surface area (backbone atoms only — not comparable to full-atom values): 10188 Å² total; per-residue (Å²): 124,72,61,76,43,48,31,41,28,63,80,56,31,40,42,37,40,80,88,47,76,55,96,64,58,45,75,57,74,86,56,77,41,76,44,88,94,47,35,37,31,34,54,62,44,66,40,91,91,39,74,93,43,56,28,26,39,46,31,52,63,48,39,27,41,31,28,55,31,64,62,80,46,72,85,56,77,95,50,89,65,51,35,43,36,34,26,33,67,84,74,64,46,65,53,24,68,36,96,85,56,59,70,68,64,58,46,77,64,70,56,87,92,61,46,66,51,76,57,97,71,25,39,36,38,42,52,68,49,94,86,49,69,39,31,37,42,38,31,38,41,43,65,62,52,50,48,58,49,49,55,52,46,66,57,49,52,58,52,51,51,53,54,51,53,50,51,52,53,52,50,55,50,52,54,53,66,77,74,109

pLDDT: mean 85.98, std 10.22, range [49.28, 97.44]

Foldseek 3Di:
DQFDWKFFADQQWTAAIPVGGDPGTDGHDAALDDDPPAWGKHAQDQDPVHHPAGWIWIDDHRMITTGRLCSVCPVPDPDPQKWKFKAFQVRLFTRHTDPPDDSVVVSVVPDPPDQWDDDPQKIWGKAQDPPGRMIMIMIGGNVVVVVVVVVVCVVVVVVVVVVVVVVVVVVVVVVVVVVD

Radius of gyration: 25.56 Å; Cα contacts (8 Å, |Δi|>4): 274; chains: 1; bounding box: 76×36×59 Å

Organism: Klebsiella variicola (NCBI:txid244366)

Nearest PDB structures (foldseek):
  7obq-assembly1_y  TM=5.866E-01  e=1.134E-01  Oryctolagus cuniculus
  3bw6-assembly1_A  TM=4.863E-01  e=1.930E+00  Saccharomyces cerevisiae
  3rsm-assembly1_A  TM=2.958E-01  e=3.364E+00  Pseudomonas aeruginosa
  2fkm-assembly1_X  TM=4.288E-01  e=8.650E+00  Pseudomonas aeruginosa